Protein AF-A0A1C3N6S9-F1 (afdb_monomer)

Organism: NCBI:txid307121

Radius of gyration: 19.05 Å; Cα contacts (8 Å, |Δi|>4): 279; chains: 1; bounding box: 56×31×61 Å

Mean predicted aligned error: 8.61 Å

Sequence (207 aa):
MSGERHANPETYSVPLSPAERSIFEQAARLLDKRDGRRSRPAVHSALMRLLSTSREASPGDTGEIDVAWNLVDSLEGLGPDPRLIAMTETVLQQRRFGPVIVVTGSLRAEVEYVRDHLAAQGVRTEPLTLHEVPEARAATSGDSPSPVIVATRNGLETNESLLQDATLVYFTTPRSNTDDAWLLSALHTGAVRAAIIPIEKPSAEAQ

Solvent-accessible surface area (backbone atoms only — not comparable to full-atom values): 12085 Å² total; per-residue (Å²): 131,89,73,83,69,41,72,61,71,46,73,45,68,23,70,73,49,72,66,59,52,49,53,45,54,51,50,32,61,74,66,74,37,87,78,63,64,79,43,68,55,58,42,47,57,48,39,55,47,49,54,62,60,50,75,80,57,62,89,83,48,57,66,59,44,53,51,39,51,53,50,47,54,54,60,68,68,48,72,86,60,44,50,61,53,45,45,48,55,50,49,64,59,47,24,78,80,28,34,30,37,36,33,31,57,89,47,68,61,43,46,50,54,52,49,54,50,36,44,76,73,70,41,72,63,49,78,84,53,100,82,57,74,76,67,73,79,74,83,78,71,99,78,72,77,43,58,34,33,58,43,35,59,91,78,62,61,78,83,42,74,76,37,53,60,12,33,39,38,32,68,44,60,76,88,42,75,67,51,47,52,47,52,48,47,29,30,67,72,54,30,25,41,39,38,36,35,49,38,76,50,78,78,94,77,90,129

pLDDT: mean 81.37, std 17.47, range [32.88, 96.81]

Structure (mmCIF, N/CA/C/O backbone):
data_AF-A0A1C3N6S9-F1
#
_entry.id   AF-A0A1C3N6S9-F1
#
loop_
_atom_site.group_PDB
_atom_site.id
_atom_site.type_symbol
_atom_site.label_atom_id
_atom_site.label_alt_id
_atom_site.label_comp_id
_atom_site.label_asym_id
_atom_site.label_entity_id
_atom_site.label_seq_id
_atom_site.pdbx_PDB_ins_code
_atom_site.Cartn_x
_atom_site.Cartn_y
_atom_site.Cartn_z
_atom_site.occupancy
_atom_site.B_iso_or_equiv
_atom_site.auth_seq_id
_atom_site.auth_comp_id
_atom_site.auth_asym_id
_atom_site.auth_atom_id
_atom_site.pdbx_PDB_model_num
ATOM 1 N N . MET A 1 1 ? -13.423 2.783 29.691 1.00 36.44 1 MET A N 1
ATOM 2 C CA . MET A 1 1 ? -12.030 2.292 29.700 1.00 36.44 1 MET A CA 1
ATOM 3 C C . MET A 1 1 ? -11.239 3.219 28.797 1.00 36.44 1 MET A C 1
ATOM 5 O O . MET A 1 1 ? -11.559 3.284 27.619 1.00 36.44 1 MET A O 1
ATOM 9 N N . SER A 1 2 ? -10.324 4.018 29.346 1.00 41.09 2 SER A N 1
ATOM 10 C CA . SER A 1 2 ? -9.496 4.932 28.550 1.00 41.09 2 SER A CA 1
ATOM 11 C C . SER A 1 2 ? -8.426 4.114 27.836 1.00 41.09 2 SER A C 1
ATOM 13 O O . SER A 1 2 ? -7.463 3.697 28.468 1.00 41.09 2 SER A O 1
ATOM 15 N N . GLY A 1 3 ? -8.643 3.812 26.555 1.00 48.38 3 GLY A N 1
ATOM 16 C CA . GLY A 1 3 ? -7.615 3.201 25.717 1.00 48.38 3 GLY A CA 1
ATOM 17 C C . GLY A 1 3 ? -6.441 4.165 25.567 1.00 48.38 3 GLY A C 1
ATOM 18 O O . GLY A 1 3 ? -6.656 5.350 25.305 1.00 48.38 3 GLY A O 1
ATOM 19 N N . GLU A 1 4 ? -5.222 3.676 25.779 1.00 53.62 4 GLU A N 1
ATOM 20 C CA . GLU A 1 4 ? -3.993 4.441 25.567 1.00 53.62 4 GLU A CA 1
ATOM 21 C C . GLU A 1 4 ? -3.954 4.943 24.120 1.00 53.62 4 GLU A C 1
ATOM 23 O O . GLU A 1 4 ? -3.849 4.174 23.163 1.00 53.62 4 GLU A O 1
ATOM 28 N N . ARG A 1 5 ? -4.105 6.260 23.955 1.00 60.56 5 ARG A N 1
ATOM 29 C CA . ARG A 1 5 ? -3.946 6.920 22.661 1.00 60.56 5 ARG A CA 1
ATOM 30 C C . ARG A 1 5 ? -2.457 7.042 22.384 1.00 60.56 5 ARG A C 1
ATOM 32 O O . ARG A 1 5 ? -1.727 7.63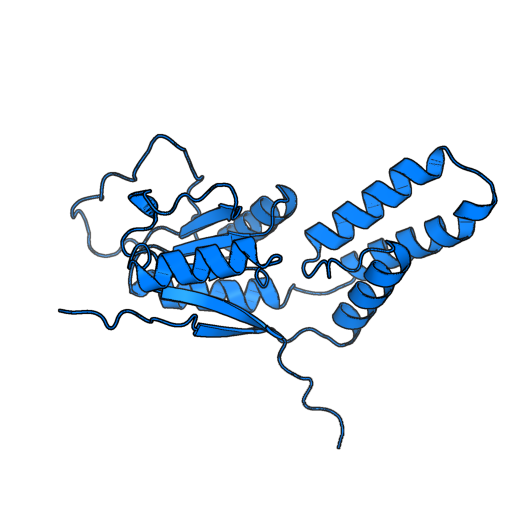4 23.179 1.00 60.56 5 ARG A O 1
ATOM 39 N N . HIS A 1 6 ? -2.017 6.480 21.266 1.00 66.31 6 HIS A N 1
ATOM 40 C CA . HIS A 1 6 ? -0.614 6.503 20.883 1.00 66.31 6 HIS A CA 1
ATOM 41 C C . HIS A 1 6 ? -0.309 7.831 20.186 1.00 66.31 6 HIS A C 1
ATOM 43 O O . HIS A 1 6 ? -0.875 8.137 19.141 1.00 66.31 6 HIS A O 1
ATOM 49 N N . ALA A 1 7 ? 0.584 8.632 20.770 1.00 75.44 7 ALA A N 1
ATOM 50 C CA . ALA A 1 7 ? 1.021 9.899 20.174 1.00 75.44 7 ALA A CA 1
ATOM 51 C C . ALA A 1 7 ? 1.988 9.700 18.989 1.00 75.44 7 ALA A C 1
ATOM 53 O O . ALA A 1 7 ? 2.199 10.618 18.203 1.00 75.44 7 ALA A O 1
ATOM 54 N N . ASN A 1 8 ? 2.558 8.500 18.853 1.00 88.06 8 ASN A N 1
ATOM 55 C CA . ASN A 1 8 ? 3.498 8.134 17.798 1.00 88.06 8 ASN A CA 1
ATOM 56 C C . ASN A 1 8 ? 2.984 6.915 17.024 1.00 88.06 8 ASN A C 1
ATOM 58 O O . ASN A 1 8 ? 2.340 6.054 17.630 1.00 88.06 8 ASN A O 1
ATOM 62 N N . PRO A 1 9 ? 3.284 6.811 15.718 1.00 91.56 9 PRO A N 1
ATOM 63 C CA . PRO A 1 9 ? 2.919 5.637 14.944 1.00 91.56 9 PRO A CA 1
ATOM 64 C C . PRO A 1 9 ? 3.702 4.406 15.416 1.00 91.56 9 PRO A C 1
ATOM 66 O O . PRO A 1 9 ? 4.912 4.460 15.646 1.00 91.56 9 PRO A O 1
ATOM 69 N N . GLU A 1 10 ? 3.005 3.282 15.5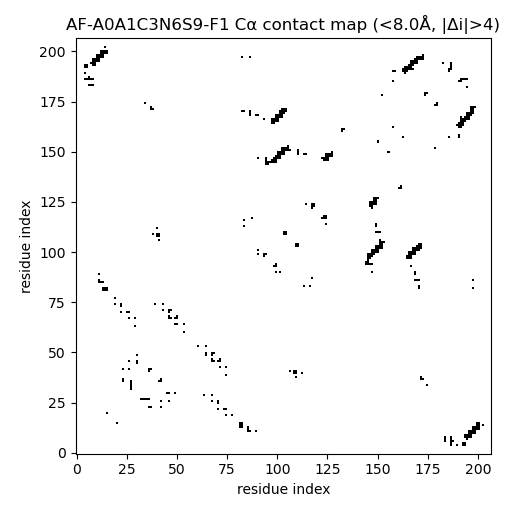25 1.00 94.50 10 GLU A N 1
ATOM 70 C CA . GLU A 1 10 ? 3.610 1.963 15.672 1.00 94.50 10 GLU A CA 1
ATOM 71 C C . GLU A 1 10 ? 4.181 1.488 14.331 1.00 94.50 10 GLU A C 1
ATOM 73 O O . GLU A 1 10 ? 3.914 2.063 13.273 1.00 94.50 10 GLU A O 1
ATOM 78 N N . THR A 1 11 ? 4.969 0.412 14.354 1.00 94.88 11 THR A N 1
ATOM 79 C CA . THR A 1 11 ? 5.588 -0.123 13.137 1.00 94.88 11 THR A CA 1
ATOM 80 C C . THR A 1 11 ? 5.382 -1.624 12.997 1.00 94.88 11 THR A C 1
ATOM 82 O O . THR A 1 11 ? 5.325 -2.342 13.994 1.00 94.88 11 THR A O 1
ATOM 85 N N . TYR A 1 12 ? 5.309 -2.107 11.756 1.00 94.12 12 TYR A N 1
ATOM 86 C CA . TYR A 1 12 ? 5.375 -3.536 11.441 1.00 94.12 12 TYR A CA 1
ATOM 87 C C . TYR A 1 12 ? 6.497 -3.810 10.440 1.00 94.12 12 TYR A C 1
ATOM 89 O O . TYR A 1 12 ? 6.811 -2.982 9.586 1.00 94.12 12 TYR A O 1
ATOM 97 N N . SER A 1 13 ? 7.140 -4.970 10.561 1.00 92.94 13 SER A N 1
ATOM 98 C CA . SER A 1 13 ? 8.309 -5.314 9.747 1.00 92.94 13 SER A CA 1
ATOM 99 C C . SER A 1 13 ? 7.914 -5.950 8.419 1.00 92.94 13 SER A C 1
ATOM 101 O O . SER A 1 13 ? 7.184 -6.936 8.393 1.00 92.94 13 SER A O 1
ATOM 103 N N . VAL A 1 14 ? 8.481 -5.443 7.327 1.00 91.69 14 VAL A N 1
ATOM 104 C CA . VAL A 1 14 ? 8.351 -6.014 5.984 1.00 91.69 14 VAL A CA 1
ATOM 105 C C . VAL A 1 14 ? 9.674 -6.678 5.586 1.00 91.69 14 VAL A C 1
ATOM 107 O O . VAL A 1 14 ? 10.681 -5.980 5.410 1.00 91.69 14 VAL A O 1
ATOM 110 N N . PRO A 1 15 ? 9.711 -8.012 5.421 1.00 89.69 15 PRO A N 1
ATOM 111 C CA . PRO A 1 15 ? 10.901 -8.723 4.969 1.00 89.69 15 PRO A CA 1
ATOM 112 C C . PRO A 1 15 ? 11.006 -8.688 3.436 1.00 89.69 15 PRO A C 1
ATOM 114 O O . PRO A 1 15 ? 10.674 -9.659 2.759 1.00 89.69 15 PRO A O 1
ATOM 117 N N . LEU A 1 16 ? 11.457 -7.565 2.868 1.00 86.38 16 LEU A N 1
ATOM 118 C CA . LEU A 1 16 ? 11.739 -7.496 1.429 1.00 86.38 16 LEU A CA 1
ATOM 119 C C . LEU A 1 16 ? 12.919 -8.403 1.063 1.00 86.38 16 LEU A C 1
ATOM 121 O O . LEU A 1 16 ? 13.971 -8.366 1.708 1.00 86.38 16 LEU A O 1
ATOM 125 N N . SER A 1 17 ? 12.755 -9.187 -0.002 1.00 88.75 17 SER A N 1
ATOM 126 C CA . SER A 1 17 ? 13.838 -10.014 -0.536 1.00 88.75 17 SER A CA 1
ATOM 127 C C . SER A 1 17 ? 14.926 -9.149 -1.194 1.00 88.75 17 SER A C 1
ATOM 129 O O . SER A 1 17 ? 14.623 -8.064 -1.703 1.00 88.75 17 SER A O 1
ATOM 131 N N . PRO A 1 18 ? 16.188 -9.618 -1.259 1.00 89.44 18 PRO A N 1
ATOM 132 C CA . PRO A 1 18 ? 17.242 -8.921 -1.999 1.00 89.44 18 PRO A CA 1
ATOM 133 C C . PRO A 1 18 ? 16.882 -8.678 -3.473 1.00 89.44 18 PRO A C 1
ATOM 135 O O . PRO A 1 18 ? 17.183 -7.613 -4.008 1.00 89.44 18 PRO A O 1
ATOM 138 N N . ALA A 1 19 ? 16.189 -9.632 -4.106 1.00 91.12 19 ALA A N 1
ATOM 139 C CA . ALA A 1 19 ? 15.720 -9.510 -5.485 1.00 91.12 19 ALA A CA 1
ATOM 140 C C . ALA A 1 19 ? 14.716 -8.358 -5.643 1.00 91.12 19 ALA A C 1
ATOM 142 O O . ALA A 1 19 ? 14.875 -7.514 -6.520 1.00 91.12 19 ALA A O 1
ATOM 143 N N . GLU A 1 20 ? 13.724 -8.273 -4.753 1.00 90.50 20 GLU A N 1
ATOM 144 C CA . GLU A 1 20 ? 12.721 -7.206 -4.787 1.00 90.50 20 GLU A CA 1
ATOM 145 C C . GLU A 1 20 ? 13.342 -5.823 -4.548 1.00 90.50 20 GLU A C 1
ATOM 147 O O . GLU A 1 20 ? 13.026 -4.877 -5.271 1.00 90.50 20 GLU A O 1
ATOM 152 N N . ARG A 1 21 ? 14.289 -5.712 -3.604 1.00 89.69 21 ARG A N 1
ATOM 153 C CA . ARG A 1 21 ? 15.042 -4.463 -3.398 1.00 89.69 21 ARG A CA 1
ATOM 154 C C . ARG A 1 21 ? 15.826 -4.069 -4.647 1.00 89.69 21 ARG A C 1
ATOM 156 O O . ARG A 1 21 ? 15.737 -2.925 -5.082 1.00 89.69 21 ARG A O 1
ATOM 163 N N . SER A 1 22 ? 16.534 -5.019 -5.260 1.00 91.62 22 SER A N 1
ATOM 164 C CA . SER A 1 22 ? 17.308 -4.769 -6.479 1.00 91.62 22 SER A CA 1
ATOM 165 C C . SER A 1 22 ? 16.428 -4.280 -7.632 1.00 91.62 22 SER A C 1
ATOM 167 O O . SER A 1 22 ? 16.775 -3.298 -8.286 1.00 91.62 22 SER A O 1
ATOM 169 N N . ILE A 1 23 ? 15.263 -4.901 -7.850 1.00 92.31 23 ILE A N 1
ATOM 170 C CA . ILE A 1 23 ? 14.311 -4.482 -8.892 1.00 92.31 23 ILE A CA 1
ATOM 171 C C . ILE A 1 23 ? 13.839 -3.047 -8.642 1.00 92.31 23 ILE A C 1
ATOM 173 O O . ILE A 1 23 ? 13.822 -2.235 -9.566 1.00 92.31 23 ILE A O 1
ATOM 177 N N . PHE A 1 24 ? 13.491 -2.698 -7.401 1.00 90.19 24 PHE A N 1
ATOM 178 C CA . PHE A 1 24 ? 13.045 -1.340 -7.081 1.00 90.19 24 PHE A CA 1
ATOM 179 C C . PHE A 1 24 ? 14.145 -0.303 -7.241 1.00 90.19 24 PHE A C 1
ATOM 181 O O . PHE A 1 24 ? 13.880 0.784 -7.750 1.00 90.19 24 PHE A O 1
ATOM 188 N N . GLU A 1 25 ? 15.374 -0.624 -6.847 1.00 90.06 25 GLU A N 1
ATOM 189 C CA . GLU A 1 25 ? 16.516 0.263 -7.050 1.00 90.06 25 GLU A CA 1
ATOM 190 C C . GLU A 1 25 ? 16.814 0.485 -8.534 1.00 90.06 25 GLU A C 1
ATOM 192 O O . GLU A 1 25 ? 17.094 1.611 -8.943 1.00 90.06 25 GLU A O 1
ATOM 197 N N . GLN A 1 26 ? 16.758 -0.570 -9.349 1.00 91.44 26 GLN A N 1
ATOM 198 C CA . GLN A 1 26 ? 16.958 -0.470 -10.795 1.00 91.44 26 GLN A CA 1
ATOM 199 C C . GLN A 1 26 ? 15.836 0.336 -11.455 1.00 91.44 26 GLN A C 1
ATOM 201 O O . GLN A 1 26 ? 16.114 1.255 -12.224 1.00 91.44 26 GLN A O 1
ATOM 206 N N . ALA A 1 27 ? 14.580 0.075 -11.088 1.00 90.81 27 ALA A N 1
ATOM 207 C CA . ALA A 1 27 ? 13.442 0.847 -11.571 1.00 90.81 27 ALA A CA 1
ATOM 208 C C . ALA A 1 27 ? 13.532 2.323 -11.155 1.00 90.81 27 ALA A C 1
ATOM 210 O O . ALA A 1 27 ? 13.254 3.204 -11.963 1.00 90.81 27 ALA A O 1
ATOM 211 N N . ALA A 1 28 ? 13.949 2.621 -9.921 1.00 88.75 28 ALA A N 1
ATOM 212 C CA . ALA A 1 28 ? 14.114 3.996 -9.452 1.00 88.75 28 ALA A CA 1
ATOM 213 C C . ALA A 1 28 ? 15.167 4.763 -10.266 1.00 88.75 28 ALA A C 1
ATOM 215 O O . ALA A 1 28 ? 14.930 5.920 -10.617 1.00 88.75 28 ALA A O 1
ATOM 216 N N . ARG A 1 29 ? 16.290 4.107 -10.602 1.00 89.19 29 ARG A N 1
ATOM 217 C CA . ARG A 1 29 ? 17.335 4.670 -11.473 1.00 89.19 29 ARG A CA 1
ATOM 218 C C . ARG A 1 29 ? 16.815 4.924 -12.885 1.00 89.19 29 ARG A C 1
ATOM 220 O O . ARG A 1 29 ? 17.000 6.024 -13.389 1.00 89.19 29 ARG A O 1
ATOM 227 N N . LEU A 1 30 ? 16.145 3.941 -13.490 1.00 88.56 30 LEU A N 1
ATOM 228 C CA . LEU A 1 30 ? 15.614 4.054 -14.853 1.00 88.56 30 LEU A CA 1
ATOM 229 C C . LEU A 1 30 ? 14.571 5.169 -14.978 1.00 88.56 30 LEU A C 1
ATOM 231 O O . LEU A 1 30 ? 14.529 5.894 -15.959 1.00 88.56 30 LEU A O 1
ATOM 235 N N . LEU A 1 31 ? 13.709 5.312 -13.975 1.00 85.69 31 LEU A N 1
ATOM 236 C CA . LEU A 1 31 ? 12.594 6.250 -14.030 1.00 85.69 31 LEU A CA 1
ATOM 237 C C . LEU A 1 31 ? 12.982 7.696 -13.668 1.00 85.69 31 LEU A C 1
ATOM 239 O O . LEU A 1 31 ? 12.073 8.522 -13.564 1.00 85.69 31 LEU A O 1
ATOM 243 N N . ASP A 1 32 ? 14.265 7.967 -13.383 1.00 75.94 32 ASP A N 1
ATOM 244 C CA . ASP A 1 32 ? 14.793 9.208 -12.776 1.00 75.94 32 ASP A CA 1
ATOM 245 C C . ASP A 1 32 ? 13.920 9.725 -11.614 1.00 75.94 32 ASP A C 1
ATOM 247 O O . ASP A 1 32 ? 13.714 10.917 -11.378 1.00 75.94 32 ASP A O 1
ATOM 251 N N . LYS A 1 33 ? 13.314 8.787 -10.880 1.00 65.88 33 LYS A N 1
ATOM 252 C CA . LYS A 1 33 ? 12.337 9.084 -9.837 1.00 65.88 33 LYS A CA 1
ATOM 253 C C . LYS A 1 33 ? 12.955 8.791 -8.493 1.00 65.88 33 LYS A C 1
ATOM 255 O O . LYS A 1 33 ? 12.893 7.672 -7.986 1.00 65.88 33 LYS A O 1
ATOM 260 N N . ARG A 1 34 ? 13.457 9.863 -7.880 1.00 52.53 34 ARG A N 1
ATOM 261 C CA . ARG A 1 34 ? 13.866 9.903 -6.468 1.00 52.53 34 ARG A CA 1
ATOM 262 C C . ARG A 1 34 ? 12.718 9.601 -5.498 1.00 52.53 34 ARG A C 1
ATOM 264 O O . ARG A 1 34 ? 12.984 9.303 -4.341 1.00 52.53 34 ARG A O 1
ATOM 271 N N . ASP A 1 35 ? 11.469 9.598 -5.972 1.00 52.78 35 ASP A N 1
ATOM 272 C CA . ASP A 1 35 ? 10.253 9.389 -5.170 1.00 52.78 35 ASP A CA 1
ATOM 273 C C . ASP A 1 35 ? 10.066 7.961 -4.628 1.00 52.78 35 ASP A C 1
ATOM 275 O O . ASP A 1 35 ? 8.979 7.636 -4.154 1.00 52.78 35 ASP A O 1
ATOM 279 N N . GLY A 1 36 ? 11.087 7.096 -4.708 1.00 57.00 36 GLY A N 1
ATOM 280 C CA . GLY A 1 36 ? 11.137 5.828 -3.979 1.00 57.00 36 GLY A CA 1
ATOM 281 C C . GLY A 1 36 ? 9.831 5.047 -4.067 1.00 57.00 36 GLY A C 1
ATOM 282 O O . GLY A 1 36 ? 9.179 4.834 -3.052 1.00 57.00 36 GLY A O 1
ATOM 283 N N . ARG A 1 37 ? 9.392 4.672 -5.274 1.00 65.06 37 ARG A N 1
ATOM 284 C CA . ARG A 1 37 ? 8.168 3.874 -5.447 1.00 65.06 37 ARG A CA 1
ATOM 285 C C . ARG A 1 37 ? 8.345 2.540 -4.710 1.00 65.06 37 ARG A C 1
ATOM 287 O O . ARG A 1 37 ? 9.099 1.691 -5.166 1.00 65.06 37 ARG A O 1
ATOM 294 N N . ARG A 1 38 ? 7.660 2.367 -3.572 1.00 75.75 38 ARG A N 1
ATOM 295 C CA . ARG A 1 38 ? 7.840 1.216 -2.658 1.00 75.75 38 ARG A CA 1
ATOM 296 C C . ARG A 1 38 ? 6.752 0.150 -2.762 1.00 75.75 38 ARG A C 1
ATOM 298 O O . ARG A 1 38 ? 6.541 -0.575 -1.795 1.00 75.75 38 ARG A O 1
ATOM 305 N N . SER A 1 39 ? 6.030 0.060 -3.878 1.00 89.69 39 SER A N 1
ATOM 306 C CA . SER A 1 39 ? 5.039 -1.001 -4.108 1.00 89.69 39 SER A CA 1
ATOM 307 C C . SER A 1 39 ? 5.110 -1.527 -5.536 1.00 89.69 39 SER A C 1
ATOM 309 O O . SER A 1 39 ? 5.380 -0.765 -6.471 1.00 89.69 39 SER A O 1
ATOM 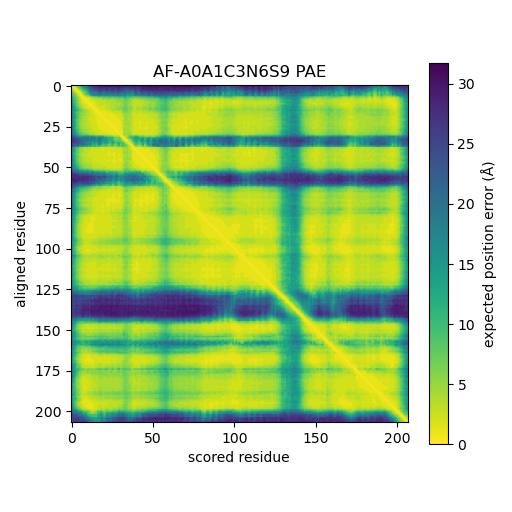311 N N . ARG A 1 40 ? 4.841 -2.829 -5.719 1.00 93.38 40 ARG A N 1
ATOM 312 C CA . ARG A 1 40 ? 4.848 -3.447 -7.055 1.00 93.38 40 ARG A CA 1
ATOM 313 C C . ARG A 1 40 ? 3.874 -2.765 -8.018 1.00 93.38 40 ARG A C 1
ATOM 315 O O . ARG A 1 40 ? 4.327 -2.396 -9.097 1.00 93.38 40 ARG A O 1
ATOM 322 N N . PRO A 1 41 ? 2.606 -2.473 -7.654 1.00 92.81 41 PRO A N 1
ATOM 323 C CA . PRO A 1 41 ? 1.688 -1.806 -8.579 1.00 92.81 41 PRO A CA 1
ATOM 324 C C . PRO A 1 41 ? 2.179 -0.418 -9.003 1.00 92.81 41 PRO A C 1
ATOM 326 O O . PRO A 1 41 ? 1.995 -0.021 -10.156 1.00 92.81 41 PRO A O 1
ATOM 329 N N . ALA A 1 42 ? 2.844 0.320 -8.105 1.00 91.25 42 ALA A N 1
ATOM 330 C CA . ALA A 1 42 ? 3.386 1.636 -8.424 1.00 91.25 42 ALA A CA 1
ATOM 331 C C . ALA A 1 42 ? 4.599 1.571 -9.356 1.00 91.25 42 ALA A C 1
ATOM 333 O O . ALA A 1 42 ? 4.720 2.432 -10.234 1.00 91.25 42 ALA A O 1
ATOM 334 N N . VAL A 1 43 ? 5.483 0.586 -9.169 1.00 92.31 43 VAL A N 1
ATOM 335 C CA . VAL A 1 43 ? 6.628 0.330 -10.057 1.00 92.31 43 VAL A CA 1
ATOM 336 C C . VAL A 1 43 ? 6.136 -0.151 -11.419 1.00 92.31 43 VAL A C 1
ATOM 338 O O . VAL A 1 43 ? 6.465 0.470 -12.424 1.00 92.31 43 VAL A O 1
ATOM 341 N N . HIS A 1 44 ? 5.255 -1.150 -11.451 1.00 93.88 44 HIS A N 1
ATOM 342 C CA . HIS A 1 44 ? 4.659 -1.673 -12.678 1.00 93.88 44 HIS A CA 1
ATOM 343 C C . HIS A 1 44 ? 3.983 -0.568 -13.503 1.00 93.88 44 HIS A C 1
ATOM 345 O O . HIS A 1 44 ? 4.324 -0.338 -14.660 1.00 93.88 44 HIS A O 1
ATOM 351 N N . SER A 1 45 ? 3.094 0.216 -12.879 1.00 91.81 45 SER A N 1
ATOM 352 C CA . SER A 1 45 ? 2.417 1.340 -13.547 1.00 91.81 45 SER A CA 1
ATOM 353 C C . SER A 1 45 ? 3.400 2.403 -14.058 1.00 91.81 45 SER A C 1
ATOM 355 O O . SER A 1 45 ? 3.111 3.113 -15.018 1.00 91.81 45 SER A O 1
ATOM 357 N N . ALA A 1 46 ? 4.563 2.552 -13.413 1.00 90.50 46 ALA A N 1
ATOM 358 C CA . ALA A 1 46 ? 5.624 3.440 -13.879 1.00 90.50 46 ALA A CA 1
ATOM 359 C C . ALA A 1 46 ? 6.243 2.960 -15.184 1.00 90.50 46 ALA A C 1
ATOM 361 O O . ALA A 1 46 ? 6.374 3.752 -16.115 1.00 90.50 46 ALA A O 1
ATOM 362 N N . LEU A 1 47 ? 6.642 1.688 -15.192 1.00 91.50 47 LEU A N 1
ATOM 363 C CA . LEU A 1 47 ? 7.364 1.054 -16.282 1.00 91.50 47 LEU A CA 1
ATOM 364 C C . LEU A 1 47 ? 6.459 0.965 -17.505 1.00 91.50 47 LEU A C 1
ATOM 366 O O . LEU A 1 47 ? 6.845 1.416 -18.575 1.00 91.50 47 LEU A O 1
ATOM 370 N N . MET A 1 48 ? 5.203 0.549 -17.326 1.00 91.94 48 MET A N 1
ATOM 371 C CA . MET A 1 48 ? 4.218 0.533 -18.412 1.00 91.94 48 MET A CA 1
ATOM 372 C C . MET A 1 48 ? 3.982 1.919 -19.012 1.00 91.94 48 MET A C 1
ATOM 374 O O . MET A 1 48 ? 3.825 2.057 -20.225 1.00 91.94 48 MET A O 1
ATOM 378 N N . ARG A 1 49 ? 3.990 2.970 -18.183 1.00 89.88 49 ARG A N 1
ATOM 379 C CA . ARG A 1 49 ? 3.871 4.342 -18.678 1.00 89.88 49 ARG A CA 1
ATOM 380 C C . ARG A 1 49 ? 5.104 4.764 -19.474 1.00 89.88 49 ARG A C 1
ATOM 382 O O . ARG A 1 49 ? 4.921 5.342 -20.535 1.00 89.88 49 ARG A O 1
ATOM 389 N N . LEU A 1 50 ? 6.311 4.459 -18.987 1.00 88.44 50 LEU A N 1
ATOM 390 C CA . LEU A 1 50 ? 7.565 4.714 -19.707 1.00 88.44 50 LEU A CA 1
ATOM 391 C C . LEU A 1 50 ? 7.547 4.024 -21.080 1.00 88.44 50 LEU A C 1
ATOM 393 O O . LEU A 1 50 ? 7.694 4.686 -22.101 1.00 88.44 50 LEU A O 1
ATOM 397 N N . LEU A 1 51 ? 7.236 2.726 -21.106 1.00 89.44 51 LEU A N 1
ATOM 398 C CA . LEU A 1 51 ? 7.119 1.917 -22.323 1.00 89.44 51 LEU A CA 1
ATOM 399 C C . LEU A 1 51 ? 6.091 2.474 -23.317 1.00 89.44 51 LEU A C 1
ATOM 401 O O . LEU A 1 51 ? 6.298 2.425 -24.528 1.00 89.44 51 LEU A O 1
ATOM 405 N N . SER A 1 52 ? 4.986 3.024 -22.809 1.00 86.31 52 SER A N 1
ATOM 406 C CA . SER A 1 52 ? 3.946 3.627 -23.647 1.00 86.31 52 SER A CA 1
ATOM 407 C C . SER A 1 52 ? 4.391 4.960 -24.251 1.00 86.31 52 SER A C 1
ATOM 409 O O . SER A 1 52 ? 4.057 5.237 -25.397 1.00 86.31 52 SER A O 1
ATOM 411 N N . THR A 1 53 ? 5.150 5.776 -23.510 1.00 81.88 53 THR A N 1
ATOM 412 C CA . THR A 1 53 ? 5.616 7.095 -23.971 1.00 81.88 53 THR A CA 1
ATOM 413 C C . THR A 1 53 ? 6.845 7.023 -24.877 1.00 81.88 53 THR A C 1
ATOM 415 O O . THR A 1 53 ? 6.973 7.835 -25.786 1.00 81.88 53 THR A O 1
ATOM 418 N N . SER A 1 54 ? 7.733 6.046 -24.679 1.00 71.31 54 SER A N 1
ATOM 419 C CA . SER A 1 54 ? 8.968 5.911 -25.470 1.00 71.31 54 SER A CA 1
ATOM 420 C C . SER A 1 54 ? 8.735 5.320 -26.864 1.00 71.31 54 SER A C 1
ATOM 422 O O . SER A 1 54 ? 9.590 5.427 -27.735 1.00 71.31 54 SER A O 1
ATOM 424 N N . ARG A 1 55 ? 7.553 4.744 -27.127 1.00 61.91 55 ARG A N 1
ATOM 425 C CA . ARG A 1 55 ? 7.176 4.222 -28.453 1.00 61.91 55 ARG A CA 1
ATOM 426 C C . ARG A 1 55 ? 7.033 5.319 -29.523 1.00 61.91 55 ARG A C 1
ATOM 428 O O . ARG A 1 55 ? 6.946 5.000 -30.705 1.00 61.91 55 ARG A O 1
ATOM 435 N N . GLU A 1 56 ? 7.014 6.586 -29.109 1.00 59.81 56 GLU A N 1
ATOM 436 C CA . GLU A 1 56 ? 6.902 7.772 -29.968 1.00 59.81 56 GLU A CA 1
ATOM 437 C C . GLU A 1 56 ? 8.239 8.529 -30.144 1.00 59.81 56 GLU A C 1
ATOM 439 O O . GLU A 1 56 ? 8.278 9.533 -30.856 1.00 59.81 56 GLU A O 1
ATOM 444 N N . ALA A 1 57 ? 9.335 8.067 -29.526 1.00 54.47 57 ALA A N 1
ATOM 445 C CA . ALA A 1 57 ? 10.601 8.798 -29.433 1.00 54.47 57 ALA A CA 1
ATOM 446 C C . ALA A 1 57 ? 11.820 8.034 -30.016 1.00 54.47 57 ALA A C 1
ATOM 448 O O . ALA A 1 57 ? 11.719 6.906 -30.492 1.00 54.47 57 ALA A O 1
ATOM 449 N N . SER A 1 58 ? 12.942 8.752 -30.123 1.00 56.09 58 SER A N 1
ATOM 450 C CA . SER A 1 58 ? 14.099 8.529 -31.012 1.00 56.09 58 SER A CA 1
ATOM 451 C C . SER A 1 58 ? 14.885 7.211 -30.799 1.00 56.09 58 SER A C 1
ATOM 453 O O . SER A 1 58 ? 14.768 6.572 -29.760 1.00 56.09 58 SER A O 1
ATOM 455 N N . PRO A 1 59 ? 15.808 6.838 -31.719 1.00 56.06 59 PRO A N 1
ATOM 456 C CA . PRO A 1 59 ? 16.599 5.593 -31.661 1.00 56.06 59 PRO A CA 1
ATOM 457 C C . PRO A 1 59 ? 17.428 5.363 -30.379 1.00 56.06 59 PRO A C 1
ATOM 459 O O . PRO A 1 59 ? 17.840 4.233 -30.116 1.00 56.06 59 PRO A O 1
ATOM 462 N N . GLY A 1 60 ? 17.682 6.415 -29.590 1.00 58.28 60 GLY A N 1
ATOM 463 C CA . GLY A 1 60 ? 18.389 6.346 -28.305 1.00 58.28 60 GLY A CA 1
ATOM 464 C C . GLY A 1 60 ? 17.597 5.677 -27.174 1.00 58.28 60 GLY A C 1
ATOM 465 O O . GLY A 1 60 ? 18.211 5.207 -26.222 1.00 58.2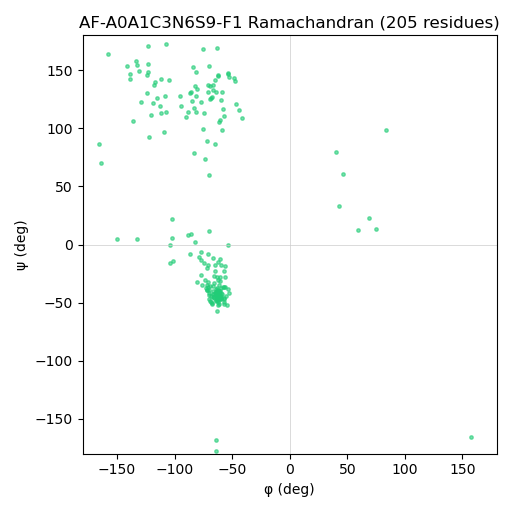8 60 GLY A O 1
ATOM 466 N N . ASP A 1 61 ? 16.274 5.550 -27.313 1.00 65.62 61 ASP A N 1
ATOM 467 C CA . ASP A 1 61 ? 15.382 5.050 -26.254 1.00 65.62 61 ASP A CA 1
ATOM 468 C C . ASP A 1 61 ? 15.259 3.517 -26.237 1.00 65.62 61 ASP A C 1
ATOM 470 O O . ASP A 1 61 ? 14.703 2.935 -25.306 1.00 65.62 61 ASP A O 1
ATOM 474 N N . THR A 1 62 ? 15.808 2.834 -27.246 1.00 70.31 62 THR A N 1
ATOM 475 C CA . THR A 1 62 ? 15.677 1.375 -27.405 1.00 70.31 62 THR A CA 1
ATOM 476 C C . THR A 1 62 ? 16.267 0.609 -26.213 1.00 70.31 62 THR A C 1
ATOM 478 O O . THR A 1 62 ? 15.656 -0.335 -25.722 1.00 70.31 62 THR A O 1
ATOM 481 N N . GLY A 1 63 ? 17.414 1.057 -25.687 1.00 81.50 63 GLY A N 1
ATOM 482 C CA . GLY A 1 63 ? 18.056 0.415 -24.534 1.00 81.50 63 GLY A CA 1
ATOM 483 C C . GLY A 1 63 ? 17.283 0.598 -23.224 1.00 81.50 63 GLY A C 1
ATOM 484 O O . GLY A 1 63 ? 17.227 -0.319 -22.410 1.00 81.50 63 GLY A O 1
ATOM 485 N N . GLU A 1 64 ? 16.645 1.751 -23.020 1.00 84.50 64 GLU A N 1
ATOM 486 C CA . GLU A 1 64 ? 15.812 1.998 -21.835 1.00 84.50 64 GLU A CA 1
ATOM 487 C C . GLU A 1 64 ? 14.510 1.192 -21.879 1.00 84.50 64 GLU A C 1
ATOM 489 O O . GLU A 1 64 ? 14.067 0.676 -20.851 1.00 84.50 64 GLU A O 1
ATOM 494 N N . ILE A 1 65 ? 13.929 1.033 -23.073 1.00 88.12 65 ILE A N 1
ATOM 495 C CA . ILE A 1 65 ? 12.749 0.194 -23.312 1.00 88.12 65 ILE A CA 1
ATOM 496 C C . ILE A 1 65 ? 13.050 -1.272 -22.978 1.00 88.12 65 ILE A C 1
ATOM 498 O O . ILE A 1 65 ? 12.263 -1.906 -22.274 1.00 88.12 65 ILE A O 1
ATOM 502 N N . ASP A 1 66 ? 14.192 -1.801 -23.423 1.00 90.25 66 ASP A N 1
ATOM 503 C CA . ASP A 1 66 ? 14.592 -3.181 -23.126 1.00 90.25 66 ASP A CA 1
ATOM 504 C C . ASP A 1 66 ? 14.780 -3.398 -21.617 1.00 90.25 66 ASP A C 1
ATOM 506 O O . ASP A 1 66 ? 14.323 -4.398 -21.057 1.00 90.25 66 ASP A O 1
ATOM 510 N N . VAL A 1 67 ? 15.407 -2.445 -20.918 1.00 91.94 67 VAL A N 1
ATOM 511 C CA . VAL A 1 67 ? 15.541 -2.505 -19.453 1.00 91.94 67 VAL A CA 1
ATOM 512 C C . VAL A 1 67 ? 14.169 -2.434 -18.777 1.00 91.94 67 VAL A C 1
ATOM 514 O O . VAL A 1 67 ? 13.917 -3.186 -17.836 1.00 91.94 67 VAL A O 1
ATOM 517 N N . ALA A 1 68 ? 13.262 -1.578 -19.254 1.00 92.50 68 ALA A N 1
ATOM 518 C CA . ALA A 1 68 ? 11.918 -1.460 -18.698 1.00 92.50 68 ALA A CA 1
ATOM 519 C C . ALA A 1 68 ? 11.116 -2.765 -18.826 1.00 92.50 68 ALA A C 1
ATOM 521 O O . ALA A 1 68 ? 10.502 -3.175 -17.842 1.00 92.50 68 ALA A O 1
ATOM 522 N N . TRP A 1 69 ? 11.158 -3.439 -19.983 1.00 94.69 69 TRP A N 1
ATOM 523 C CA . TRP A 1 69 ? 10.520 -4.750 -20.166 1.00 94.69 69 TRP A CA 1
ATOM 524 C C . TRP A 1 69 ? 11.111 -5.812 -19.242 1.00 94.69 69 TRP A C 1
ATOM 526 O O . TRP A 1 69 ? 10.368 -6.461 -18.511 1.00 94.69 69 TRP A O 1
ATOM 536 N N . ASN A 1 70 ? 12.442 -5.911 -19.176 1.00 95.56 70 ASN A N 1
ATOM 537 C CA . ASN A 1 70 ? 13.109 -6.855 -18.276 1.00 95.56 70 ASN A CA 1
ATOM 538 C C . ASN A 1 70 ? 12.726 -6.629 -16.802 1.00 95.56 70 ASN A C 1
ATOM 540 O O . ASN A 1 70 ? 12.596 -7.585 -16.035 1.00 95.56 70 ASN A O 1
ATOM 544 N N . LEU A 1 71 ? 12.540 -5.372 -16.383 1.00 95.12 71 LEU A N 1
ATOM 545 C CA . LEU A 1 71 ? 12.098 -5.041 -15.026 1.00 95.12 71 LEU A CA 1
ATOM 546 C C . LEU A 1 71 ? 10.629 -5.395 -14.776 1.00 95.12 71 LEU A C 1
ATOM 548 O O . LEU A 1 71 ? 10.308 -5.794 -13.657 1.00 95.12 71 LEU A O 1
ATOM 552 N N . VAL A 1 72 ? 9.752 -5.264 -15.776 1.00 94.94 72 VAL A N 1
ATOM 553 C CA . VAL A 1 72 ? 8.359 -5.736 -15.687 1.00 94.94 72 VAL A CA 1
ATOM 554 C C . VAL A 1 72 ? 8.343 -7.251 -15.497 1.00 94.94 72 VAL A C 1
ATOM 556 O O . VAL A 1 72 ? 7.802 -7.715 -14.495 1.00 94.94 72 VAL A O 1
ATOM 559 N N . ASP A 1 73 ? 9.038 -7.996 -16.357 1.00 96.12 73 ASP A N 1
ATOM 560 C CA . ASP A 1 73 ? 9.124 -9.459 -16.268 1.00 96.12 73 ASP A CA 1
ATOM 561 C C . ASP A 1 73 ? 9.711 -9.907 -14.922 1.00 96.12 73 ASP A C 1
ATOM 563 O O . ASP A 1 73 ? 9.205 -10.820 -14.267 1.00 96.12 73 ASP A O 1
ATOM 567 N N . SER A 1 74 ? 10.758 -9.220 -14.455 1.00 96.06 74 SER A N 1
ATOM 568 C CA . SER A 1 74 ? 11.375 -9.502 -13.155 1.00 96.06 74 SER A CA 1
ATOM 569 C C . SER A 1 74 ? 10.412 -9.253 -11.994 1.00 96.06 74 SER A C 1
ATOM 571 O O . SER A 1 74 ? 10.430 -9.999 -11.016 1.00 96.06 74 SER A O 1
ATOM 573 N N . LEU A 1 75 ? 9.577 -8.212 -12.080 1.00 94.19 75 LEU A N 1
ATOM 574 C CA . LEU A 1 75 ? 8.586 -7.874 -11.060 1.00 94.19 75 LEU A CA 1
ATOM 575 C C . LEU A 1 75 ? 7.443 -8.897 -11.016 1.00 94.19 75 LEU A C 1
ATOM 577 O O . LEU A 1 75 ? 6.985 -9.239 -9.925 1.00 94.19 75 LEU A O 1
ATOM 581 N N . GLU A 1 76 ? 7.003 -9.387 -12.175 1.00 92.56 76 GLU A N 1
ATOM 582 C CA . GLU A 1 76 ? 5.989 -10.441 -12.303 1.00 92.56 76 GLU A CA 1
ATOM 583 C C . GLU A 1 76 ? 6.517 -11.813 -11.868 1.00 92.56 76 GLU A C 1
ATOM 585 O O . GLU A 1 76 ? 5.780 -12.608 -11.286 1.00 92.56 76 GLU A O 1
ATOM 590 N N . GLY A 1 77 ? 7.810 -12.068 -12.079 1.00 93.69 77 GLY A N 1
ATOM 591 C CA . GLY A 1 77 ? 8.499 -13.270 -11.611 1.00 93.69 77 GLY A CA 1
ATOM 592 C C . GLY A 1 77 ? 8.721 -13.321 -10.096 1.00 93.69 77 GLY A C 1
ATOM 593 O O . GLY A 1 77 ? 9.148 -14.355 -9.572 1.00 93.69 77 GLY A O 1
ATOM 594 N N . LEU A 1 78 ? 8.442 -12.237 -9.363 1.00 92.81 78 LEU A N 1
ATOM 595 C CA . LEU A 1 78 ? 8.502 -12.256 -7.906 1.00 92.81 78 LEU A CA 1
ATOM 596 C C . LEU A 1 78 ? 7.365 -13.108 -7.327 1.00 92.81 78 LEU A C 1
ATOM 598 O O . LEU A 1 78 ? 6.199 -12.958 -7.684 1.00 92.81 78 LEU A O 1
ATOM 602 N N . GLY A 1 79 ? 7.695 -13.933 -6.329 1.00 91.38 79 GLY A N 1
ATOM 603 C CA . GLY A 1 79 ? 6.709 -14.651 -5.514 1.00 91.38 79 GLY A CA 1
ATOM 604 C C . GLY A 1 79 ? 5.805 -13.716 -4.687 1.00 91.38 79 GLY A C 1
ATOM 605 O O . GLY A 1 79 ? 5.823 -12.502 -4.890 1.00 91.38 79 GLY A O 1
ATOM 606 N N . PRO A 1 80 ? 5.028 -14.236 -3.718 1.00 91.38 80 PRO A N 1
ATOM 607 C CA . PRO A 1 80 ? 4.080 -13.445 -2.926 1.00 91.38 80 PRO A CA 1
ATOM 608 C C . PRO A 1 80 ? 4.670 -12.142 -2.367 1.00 91.38 80 PRO A C 1
ATOM 610 O O . PRO A 1 80 ? 5.825 -12.108 -1.944 1.00 91.38 80 PRO A O 1
ATOM 613 N N . ASP A 1 81 ? 3.885 -11.062 -2.366 1.00 94.31 81 ASP A N 1
ATOM 614 C CA . ASP A 1 81 ? 4.338 -9.763 -1.861 1.00 94.31 81 ASP A CA 1
ATOM 615 C C . ASP A 1 81 ? 4.385 -9.764 -0.322 1.00 94.31 81 ASP A C 1
ATOM 617 O O . ASP A 1 81 ? 3.331 -9.824 0.323 1.00 94.31 81 ASP A O 1
ATOM 621 N N . PRO A 1 82 ? 5.577 -9.669 0.294 1.00 93.00 82 PRO A N 1
ATOM 622 C CA . PRO A 1 82 ? 5.716 -9.732 1.746 1.00 93.00 82 PRO A CA 1
ATOM 623 C C . PRO A 1 82 ? 5.037 -8.557 2.463 1.00 93.00 82 PRO A C 1
ATOM 625 O O . PRO A 1 82 ? 4.664 -8.701 3.627 1.00 93.00 82 PRO A O 1
ATOM 628 N N . ARG A 1 83 ? 4.821 -7.411 1.793 1.00 94.62 83 ARG A N 1
ATOM 629 C CA . ARG A 1 83 ? 4.051 -6.300 2.380 1.00 94.62 83 ARG A CA 1
ATOM 630 C C . ARG A 1 83 ? 2.597 -6.679 2.565 1.00 94.62 83 ARG A C 1
ATOM 632 O O . ARG A 1 83 ? 2.034 -6.362 3.602 1.00 94.62 83 ARG A O 1
ATOM 639 N N . LEU A 1 84 ? 1.997 -7.348 1.579 1.00 95.62 84 LEU A N 1
ATOM 640 C CA . LEU A 1 84 ? 0.596 -7.759 1.653 1.00 95.62 84 LEU A CA 1
ATOM 641 C C . LEU A 1 84 ? 0.376 -8.753 2.795 1.00 95.62 84 LEU A C 1
ATOM 643 O O . LEU A 1 84 ? -0.595 -8.618 3.536 1.00 95.62 84 LEU A O 1
ATOM 647 N N . ILE A 1 85 ? 1.313 -9.684 2.988 1.00 94.75 85 ILE A N 1
ATOM 648 C CA . ILE A 1 85 ? 1.273 -10.655 4.087 1.00 94.75 85 ILE A CA 1
ATOM 649 C C . ILE A 1 85 ? 1.349 -9.931 5.439 1.00 94.75 85 ILE A C 1
ATOM 651 O O . ILE A 1 85 ? 0.422 -10.027 6.242 1.00 94.75 85 ILE A O 1
ATOM 655 N N . ALA A 1 86 ? 2.400 -9.135 5.660 1.00 95.31 86 ALA A N 1
ATOM 656 C CA . ALA A 1 86 ? 2.621 -8.452 6.937 1.00 95.31 86 ALA A CA 1
ATOM 657 C C . ALA A 1 86 ? 1.522 -7.418 7.259 1.00 95.31 86 ALA A C 1
ATOM 659 O O . ALA A 1 86 ? 1.064 -7.299 8.399 1.00 95.31 86 ALA A O 1
ATOM 660 N N . MET A 1 87 ? 1.042 -6.692 6.245 1.00 96.81 87 MET A N 1
ATOM 661 C CA . MET A 1 87 ? -0.096 -5.783 6.372 1.00 96.81 87 MET A CA 1
ATOM 662 C C . MET A 1 87 ? -1.369 -6.549 6.742 1.00 96.81 87 MET A C 1
ATOM 664 O O . MET A 1 87 ? -2.095 -6.112 7.629 1.00 96.81 87 MET A O 1
ATOM 668 N N . THR A 1 88 ? -1.645 -7.694 6.112 1.00 96.56 88 THR A N 1
ATOM 669 C CA . THR A 1 88 ? -2.847 -8.487 6.413 1.00 96.56 88 THR A CA 1
ATOM 670 C C . THR A 1 88 ? -2.825 -9.011 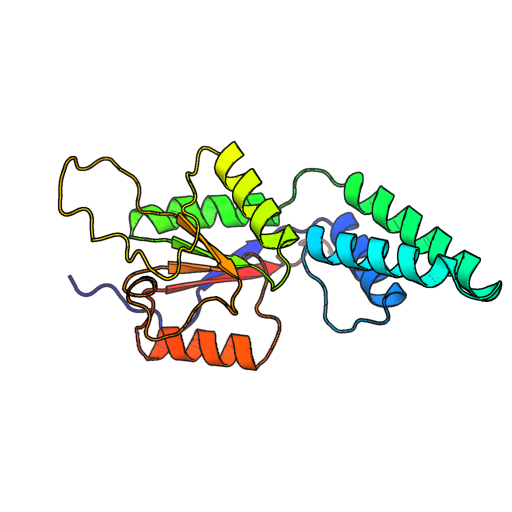7.845 1.00 96.56 88 THR A C 1
ATOM 672 O O . THR A 1 88 ? -3.828 -8.891 8.547 1.00 96.56 88 THR A O 1
ATOM 675 N N . GLU A 1 89 ? -1.686 -9.517 8.320 1.00 95.75 89 GLU A N 1
ATOM 676 C CA . GLU A 1 89 ? -1.513 -9.921 9.721 1.00 95.75 89 GLU A CA 1
ATOM 677 C C . GLU A 1 89 ? -1.806 -8.757 10.678 1.00 95.75 89 GLU A C 1
ATOM 679 O O . GLU A 1 89 ? -2.596 -8.897 11.618 1.00 95.75 89 GLU A O 1
ATOM 684 N N . THR A 1 90 ? -1.256 -7.578 10.374 1.00 96.50 90 THR A N 1
ATOM 685 C CA . THR A 1 90 ? -1.486 -6.344 11.137 1.00 96.50 90 THR A CA 1
ATOM 686 C C . THR A 1 90 ? -2.971 -5.967 11.145 1.00 96.50 90 THR A C 1
ATOM 688 O O . THR A 1 90 ? -3.545 -5.711 12.201 1.00 96.50 90 THR A O 1
ATOM 691 N N . VAL A 1 91 ? -3.642 -5.994 9.991 1.00 96.00 91 VAL A N 1
ATOM 692 C CA . VAL A 1 91 ? -5.081 -5.706 9.869 1.00 96.00 91 VAL A CA 1
ATOM 693 C C . VAL A 1 91 ? -5.912 -6.684 10.703 1.00 96.00 91 VAL A C 1
ATOM 695 O O . VAL A 1 91 ? -6.808 -6.266 11.438 1.00 96.00 91 VAL A O 1
ATOM 698 N N . LEU A 1 92 ? -5.614 -7.984 10.633 1.00 94.44 92 LEU A N 1
ATOM 699 C CA . LEU A 1 92 ? -6.327 -9.022 11.383 1.00 94.44 92 LEU A CA 1
ATOM 700 C C . LEU A 1 92 ? -6.134 -8.900 12.899 1.00 94.44 92 LEU A C 1
ATOM 702 O O . LEU A 1 92 ? -7.053 -9.217 13.661 1.00 94.44 92 LEU A O 1
ATOM 706 N N . GLN A 1 93 ? -4.967 -8.437 13.344 1.00 93.69 93 GLN A N 1
ATOM 707 C CA . GLN A 1 93 ? -4.719 -8.128 14.747 1.00 93.69 93 GLN A CA 1
ATOM 708 C C . GLN A 1 93 ? -5.517 -6.895 15.184 1.00 93.69 93 GLN A C 1
ATOM 710 O O . GLN A 1 93 ? -6.217 -6.940 16.195 1.00 93.69 93 GLN A O 1
ATOM 715 N N . GLN A 1 94 ? -5.458 -5.816 14.403 1.00 93.56 94 GLN A N 1
ATOM 716 C CA . GLN A 1 94 ? -6.032 -4.524 14.776 1.00 93.56 94 GLN A CA 1
ATOM 717 C C . GLN A 1 94 ? -7.558 -4.486 14.696 1.00 93.56 94 GLN A C 1
ATOM 719 O O . GLN A 1 94 ? -8.199 -3.836 15.523 1.00 93.56 94 GLN A O 1
ATOM 724 N N . ARG A 1 95 ? -8.170 -5.258 13.787 1.00 90.38 95 ARG A N 1
ATOM 725 C CA . ARG A 1 95 ? -9.636 -5.315 13.656 1.00 90.38 95 ARG A CA 1
ATOM 726 C C . ARG A 1 95 ? -10.348 -5.849 14.904 1.00 90.38 95 ARG A C 1
ATOM 728 O O . ARG A 1 95 ? -11.562 -5.709 15.029 1.00 90.38 95 ARG A O 1
ATOM 735 N N . ARG A 1 96 ? -9.611 -6.477 15.830 1.00 88.94 96 ARG A N 1
ATOM 736 C CA . ARG A 1 96 ? -10.125 -6.931 17.134 1.00 88.94 96 ARG A CA 1
ATOM 737 C C . ARG A 1 96 ? -10.400 -5.771 18.093 1.00 88.94 96 ARG A C 1
ATOM 739 O O . ARG A 1 96 ? -11.158 -5.949 19.038 1.00 88.94 96 ARG A O 1
ATOM 746 N N . PHE A 1 97 ? -9.794 -4.608 17.852 1.00 88.88 97 PHE A N 1
ATOM 747 C CA . PHE A 1 97 ? -9.898 -3.430 18.714 1.00 88.88 97 PHE A CA 1
ATOM 748 C C . PHE A 1 97 ? -10.828 -2.350 18.153 1.00 88.88 97 PHE A C 1
ATOM 750 O O . PHE A 1 97 ? -11.250 -1.473 18.902 1.00 88.88 97 PHE A O 1
ATOM 757 N N . GLY A 1 98 ? -11.171 -2.423 16.865 1.00 89.25 98 GLY A N 1
ATOM 758 C CA . GLY A 1 98 ? -12.141 -1.551 16.204 1.00 89.25 98 GLY A CA 1
ATOM 759 C C . GLY A 1 98 ? -11.918 -1.497 14.690 1.00 89.25 98 GLY A C 1
ATOM 760 O O . GLY A 1 98 ? -11.185 -2.337 14.162 1.00 89.25 98 GLY A O 1
ATOM 761 N N . PRO A 1 99 ? -12.527 -0.526 13.986 1.00 91.81 99 PRO A N 1
ATOM 762 C CA . PRO A 1 99 ? -12.347 -0.341 12.548 1.00 91.81 99 PRO A CA 1
ATOM 763 C C . PRO A 1 99 ? -10.874 -0.215 12.147 1.00 91.81 99 PRO A C 1
ATOM 765 O O . PRO A 1 99 ? -10.057 0.339 12.892 1.00 91.81 99 PRO A O 1
ATOM 768 N N . VAL A 1 100 ? -10.540 -0.716 10.958 1.00 94.12 100 VAL A N 1
ATOM 769 C CA . VAL A 1 100 ? -9.202 -0.588 10.369 1.00 94.12 100 VAL A CA 1
ATOM 770 C C . VAL A 1 100 ? -9.307 0.069 9.004 1.00 94.12 100 VAL A C 1
ATOM 772 O O . VAL A 1 100 ? -10.073 -0.372 8.151 1.00 94.12 100 VAL A O 1
ATOM 775 N N . ILE A 1 101 ? -8.493 1.096 8.781 1.00 94.94 101 ILE A N 1
ATOM 776 C CA . ILE A 1 101 ? -8.365 1.752 7.482 1.00 94.94 101 ILE A CA 1
ATOM 777 C C . ILE A 1 101 ? -6.975 1.444 6.948 1.00 94.94 101 ILE A C 1
ATOM 779 O O . ILE A 1 101 ? -5.967 1.887 7.497 1.00 94.94 101 ILE A O 1
ATOM 783 N N . VAL A 1 102 ? -6.923 0.679 5.865 1.00 95.81 102 VAL A N 1
ATOM 784 C CA . VAL A 1 102 ? -5.697 0.419 5.126 1.00 95.81 102 VAL A CA 1
ATOM 785 C C . VAL A 1 102 ? -5.422 1.593 4.198 1.00 95.81 102 VAL A C 1
ATOM 787 O O . VAL A 1 102 ? -6.173 1.846 3.253 1.00 95.81 102 VAL A O 1
ATOM 790 N N . VAL A 1 103 ? -4.339 2.313 4.474 1.00 94.00 103 VAL A N 1
ATOM 791 C CA . VAL A 1 103 ? -3.929 3.501 3.725 1.00 94.00 103 VAL A CA 1
ATOM 792 C C . VAL A 1 103 ? -2.934 3.096 2.644 1.00 94.00 103 VAL A C 1
ATOM 794 O O . VAL A 1 103 ? -1.852 2.576 2.921 1.00 94.00 103 VAL A O 1
ATOM 797 N N . THR A 1 104 ? -3.300 3.349 1.395 1.00 92.44 104 THR A N 1
ATOM 798 C CA . THR A 1 104 ? -2.496 3.050 0.204 1.00 92.44 104 THR A CA 1
ATOM 799 C C . THR A 1 104 ? -1.920 4.324 -0.416 1.00 92.44 104 THR A C 1
ATOM 801 O O . THR A 1 104 ? -2.245 5.444 -0.005 1.00 92.44 104 THR A O 1
ATOM 804 N N . GLY A 1 105 ? -1.048 4.158 -1.417 1.00 87.25 105 GLY A N 1
ATOM 805 C CA . GLY A 1 105 ? -0.616 5.269 -2.261 1.00 87.25 105 GLY A CA 1
ATOM 806 C C . GLY A 1 105 ? -1.765 5.874 -3.078 1.00 87.25 105 GLY A C 1
ATOM 807 O O . GLY A 1 105 ? -2.922 5.479 -2.979 1.00 87.25 105 GLY A O 1
ATOM 808 N N . SER A 1 106 ? -1.452 6.862 -3.914 1.00 86.19 106 SER A N 1
ATOM 809 C CA . SER A 1 106 ? -2.459 7.587 -4.703 1.00 86.19 106 SER A CA 1
ATOM 810 C C . SER A 1 106 ? -2.975 6.828 -5.931 1.00 86.19 106 SER A C 1
ATOM 812 O O . SER A 1 106 ? -3.884 7.303 -6.609 1.00 86.19 106 SER A O 1
ATOM 814 N N . LEU A 1 107 ? -2.392 5.672 -6.259 1.00 87.75 107 LEU A N 1
ATOM 815 C CA . LEU A 1 107 ? -2.756 4.917 -7.452 1.00 87.75 107 LEU A CA 1
ATOM 816 C C . LEU A 1 107 ? -3.944 3.998 -7.176 1.00 87.75 107 LEU A C 1
ATOM 818 O O . LEU A 1 107 ? -3.906 3.176 -6.264 1.00 87.75 107 LEU A O 1
ATOM 822 N N . ARG A 1 108 ? -4.949 4.043 -8.057 1.00 88.50 108 ARG A N 1
ATOM 823 C CA . ARG A 1 108 ? -6.078 3.100 -8.042 1.00 88.50 108 ARG A CA 1
ATOM 824 C C . ARG A 1 108 ? -5.619 1.637 -8.066 1.00 88.50 108 ARG A C 1
ATOM 826 O O . ARG A 1 108 ? -6.173 0.825 -7.336 1.00 88.50 108 ARG A O 1
ATOM 833 N N . ALA A 1 109 ? -4.566 1.334 -8.826 1.00 89.81 109 ALA A N 1
ATOM 834 C CA . ALA A 1 109 ? -3.979 -0.002 -8.877 1.00 89.81 109 ALA A CA 1
ATOM 835 C C . ALA A 1 109 ? -3.460 -0.482 -7.508 1.00 89.81 109 ALA A C 1
ATOM 837 O O . ALA A 1 109 ? -3.518 -1.670 -7.229 1.00 89.81 109 ALA A O 1
ATOM 838 N N . GLU A 1 110 ? -2.980 0.412 -6.632 1.00 91.69 110 GLU A N 1
ATOM 839 C CA . GLU A 1 110 ? -2.577 0.030 -5.269 1.00 91.69 110 GLU A CA 1
ATOM 840 C C . GLU A 1 110 ? -3.794 -0.295 -4.393 1.00 91.69 110 GLU A C 1
ATOM 842 O O . GLU A 1 110 ? -3.755 -1.259 -3.632 1.00 91.69 110 GLU A O 1
ATOM 847 N N . VAL A 1 111 ? -4.885 0.469 -4.528 1.00 92.31 111 VAL A N 1
ATOM 848 C CA . VAL A 1 111 ? -6.151 0.202 -3.825 1.00 92.31 111 VAL A CA 1
ATOM 849 C C . VAL A 1 111 ? -6.715 -1.157 -4.233 1.00 92.31 111 VAL A C 1
ATOM 851 O O . VAL A 1 111 ? -7.035 -1.965 -3.366 1.00 92.31 111 VAL A O 1
ATOM 854 N N . GLU A 1 112 ? -6.830 -1.417 -5.538 1.00 93.00 112 GLU A N 1
ATOM 855 C CA . GLU A 1 112 ? -7.351 -2.683 -6.073 1.00 93.00 112 GLU A CA 1
ATOM 856 C C . GLU A 1 112 ? -6.465 -3.859 -5.651 1.00 93.00 112 GLU A C 1
ATOM 858 O O . GLU A 1 112 ? -6.968 -4.820 -5.080 1.00 93.00 112 GLU A O 1
ATOM 863 N N . TYR A 1 113 ? -5.142 -3.724 -5.774 1.00 94.19 113 TYR A N 1
ATOM 864 C CA . TYR A 1 113 ? -4.185 -4.751 -5.357 1.00 94.19 113 TYR A CA 1
ATOM 865 C C . TYR A 1 113 ? -4.336 -5.163 -3.886 1.00 94.19 113 TYR A C 1
ATOM 867 O O . TYR A 1 113 ? -4.343 -6.350 -3.556 1.00 94.19 113 TYR A O 1
ATOM 875 N N . VAL A 1 114 ? -4.496 -4.187 -2.989 1.00 95.44 114 VAL A N 1
ATOM 876 C CA . VAL A 1 114 ? -4.710 -4.440 -1.559 1.00 95.44 114 VAL A CA 1
ATOM 877 C C . VAL A 1 114 ? -6.092 -5.044 -1.297 1.00 95.44 114 VAL A C 1
ATOM 879 O O . VAL A 1 114 ? -6.204 -5.993 -0.520 1.00 95.44 114 VAL A O 1
ATOM 882 N N . ARG A 1 115 ? -7.147 -4.522 -1.935 1.00 94.38 115 ARG A N 1
ATOM 883 C CA . ARG A 1 115 ? -8.520 -5.026 -1.762 1.00 94.38 115 ARG A CA 1
ATOM 884 C C . ARG A 1 115 ? -8.660 -6.466 -2.227 1.00 94.38 115 ARG A C 1
ATOM 886 O O . ARG A 1 115 ? -9.231 -7.269 -1.492 1.00 94.38 115 ARG A O 1
ATOM 893 N N . ASP A 1 116 ? -8.121 -6.787 -3.396 1.00 94.31 116 ASP A N 1
ATOM 894 C CA . ASP A 1 116 ? -8.190 -8.124 -3.980 1.00 94.31 116 ASP A CA 1
ATOM 895 C C . ASP A 1 116 ? -7.435 -9.131 -3.111 1.00 94.31 116 ASP A C 1
ATOM 897 O O . ASP A 1 116 ? -7.943 -10.219 -2.837 1.00 94.31 116 ASP A O 1
ATOM 901 N N . HIS A 1 117 ? -6.266 -8.746 -2.587 1.00 95.88 117 HIS A N 1
ATOM 902 C CA . HIS A 1 117 ? -5.531 -9.585 -1.645 1.00 95.88 117 HIS A CA 1
ATOM 903 C C . HIS A 1 117 ? -6.321 -9.836 -0.357 1.00 95.88 117 HIS A C 1
ATOM 905 O O . HIS A 1 117 ? -6.476 -10.983 0.056 1.00 95.88 117 HIS A O 1
ATOM 911 N N . LEU A 1 118 ? -6.855 -8.784 0.271 1.00 95.25 118 LEU A N 1
ATOM 912 C CA . LEU A 1 118 ? -7.657 -8.914 1.489 1.00 95.25 118 LEU A CA 1
ATOM 913 C C . LEU A 1 118 ? -8.900 -9.784 1.255 1.00 95.25 118 LEU A C 1
ATOM 915 O O . LEU A 1 118 ? -9.190 -10.664 2.066 1.00 95.25 118 LEU A O 1
ATOM 919 N N . ALA A 1 119 ? -9.582 -9.609 0.121 1.00 93.06 119 ALA A N 1
ATOM 920 C CA . ALA A 1 119 ? -10.722 -10.432 -0.266 1.00 93.06 119 ALA A CA 1
ATOM 921 C C . ALA A 1 119 ? -10.333 -11.909 -0.440 1.00 93.06 119 ALA A C 1
ATOM 923 O O . ALA A 1 119 ? -11.037 -12.786 0.065 1.00 93.06 119 ALA A O 1
ATOM 924 N N . ALA A 1 120 ? -9.190 -12.1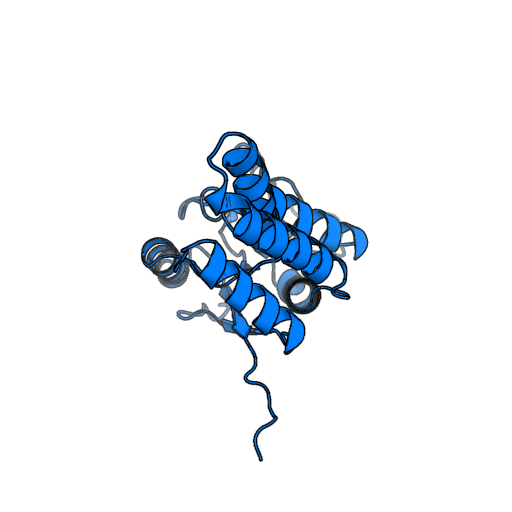92 -1.073 1.00 93.81 120 ALA A N 1
ATOM 925 C CA . ALA A 1 120 ? -8.654 -13.549 -1.206 1.00 93.81 120 ALA A CA 1
ATOM 926 C C . ALA A 1 120 ? -8.306 -14.194 0.150 1.00 93.81 120 ALA A C 1
ATOM 928 O O . ALA A 1 120 ? -8.409 -15.409 0.295 1.00 93.81 120 ALA A O 1
ATOM 929 N N . GLN A 1 121 ? -7.958 -13.390 1.160 1.00 92.75 121 GLN A N 1
ATOM 930 C CA . GLN A 1 121 ? -7.748 -13.829 2.547 1.00 92.75 121 GLN A CA 1
ATOM 931 C C . GLN A 1 121 ? -9.049 -13.873 3.375 1.00 92.75 121 GLN A C 1
ATOM 933 O O . GLN A 1 121 ? -9.014 -14.047 4.594 1.00 92.75 121 GLN A O 1
ATOM 938 N N . GLY A 1 122 ? -10.216 -13.696 2.745 1.00 90.56 122 GLY A N 1
ATOM 939 C CA . GLY A 1 122 ? -11.518 -13.722 3.416 1.00 90.56 122 GLY A CA 1
ATOM 940 C C . GLY A 1 122 ? -11.829 -12.468 4.243 1.00 90.56 122 GLY A C 1
ATOM 941 O O . GLY A 1 122 ? -12.768 -12.470 5.044 1.00 90.56 122 GLY A O 1
ATOM 942 N N . VAL A 1 123 ? -11.069 -11.384 4.069 1.00 90.62 123 VAL A N 1
ATOM 943 C CA . VAL A 1 123 ? -11.325 -10.087 4.702 1.00 90.62 123 VAL A CA 1
ATOM 944 C C . VAL A 1 123 ? -12.220 -9.260 3.783 1.00 90.62 123 VAL A C 1
ATOM 946 O O . VAL A 1 123 ? -11.798 -8.792 2.727 1.00 90.62 123 VAL A O 1
ATOM 949 N N . ARG A 1 124 ? -13.480 -9.062 4.188 1.00 85.25 124 ARG A N 1
ATOM 950 C CA . ARG A 1 124 ? -14.401 -8.173 3.468 1.00 85.25 124 ARG A CA 1
ATOM 951 C C . ARG A 1 124 ? -13.932 -6.728 3.613 1.00 85.25 124 ARG A C 1
ATOM 953 O O . ARG A 1 124 ? -13.735 -6.265 4.735 1.00 85.25 124 ARG A O 1
ATOM 960 N N . THR A 1 125 ? -13.760 -6.048 2.481 1.00 82.19 125 THR A N 1
ATOM 961 C CA . THR A 1 125 ? -13.407 -4.627 2.438 1.00 82.19 125 THR A CA 1
ATOM 962 C C . THR A 1 125 ? -14.595 -3.807 1.959 1.00 82.19 125 THR A C 1
ATOM 964 O O . THR A 1 125 ? -15.173 -4.102 0.910 1.00 82.19 125 THR A O 1
ATOM 967 N N . GLU A 1 126 ? -14.953 -2.779 2.722 1.00 74.75 126 GLU A N 1
ATOM 968 C CA . GLU A 1 126 ? -15.990 -1.826 2.326 1.00 74.75 126 GLU A CA 1
ATOM 969 C C . GLU A 1 126 ? -15.374 -0.773 1.384 1.00 74.75 126 GLU A C 1
ATOM 971 O O . GLU A 1 126 ? -14.250 -0.309 1.626 1.00 74.75 126 GLU A O 1
ATOM 976 N N . PRO A 1 127 ? -16.051 -0.399 0.284 1.00 62.09 127 PRO A N 1
ATOM 977 C CA . PRO A 1 127 ? -15.648 0.757 -0.503 1.00 62.09 127 PRO A CA 1
ATOM 978 C C . PRO A 1 127 ? -15.814 2.035 0.332 1.00 62.09 127 PRO A C 1
ATOM 980 O O . PRO A 1 127 ? -16.787 2.183 1.063 1.00 62.09 127 PRO A O 1
ATOM 983 N N . LEU A 1 128 ? -14.885 2.986 0.196 1.00 61.53 128 LEU A N 1
ATOM 984 C CA . LEU A 1 128 ? -15.052 4.317 0.776 1.00 61.53 128 LEU A CA 1
ATOM 985 C C . LEU A 1 128 ? -16.125 5.079 -0.024 1.00 61.53 128 LEU A C 1
ATOM 987 O O . LEU A 1 128 ? -15.821 5.742 -1.016 1.00 61.53 128 LEU A O 1
ATOM 991 N N . THR A 1 129 ? -17.392 4.953 0.359 1.00 50.22 129 THR A N 1
ATOM 992 C CA . THR A 1 129 ? -18.476 5.795 -0.156 1.00 50.22 129 THR A CA 1
ATOM 993 C C . THR A 1 129 ? -18.587 7.049 0.704 1.00 50.22 129 THR A C 1
ATOM 995 O O . THR A 1 129 ? -18.983 6.977 1.861 1.00 50.22 129 THR A O 1
ATOM 998 N N . LEU A 1 130 ? -18.284 8.213 0.113 1.00 44.19 130 LEU A N 1
ATOM 999 C CA . LEU A 1 130 ? -18.312 9.563 0.717 1.00 44.19 130 LEU A CA 1
ATOM 1000 C C . LEU A 1 130 ? -19.645 9.976 1.390 1.00 44.19 130 LEU A C 1
ATOM 1002 O O . LEU A 1 130 ? -19.744 11.078 1.924 1.00 44.19 130 LEU A O 1
ATOM 1006 N N . HIS A 1 131 ? -20.676 9.130 1.383 1.00 35.91 131 HIS A N 1
ATOM 1007 C CA . HIS A 1 131 ? -22.004 9.435 1.922 1.00 35.91 131 HIS A CA 1
ATOM 1008 C C . HIS A 1 131 ? -22.608 8.370 2.830 1.00 35.91 131 HIS A C 1
ATOM 1010 O O . HIS A 1 131 ? -23.720 8.558 3.312 1.00 35.91 131 HIS A O 1
ATOM 1016 N N . GLU A 1 132 ? -21.874 7.310 3.146 1.00 35.66 132 GLU A N 1
ATOM 1017 C CA . GLU A 1 132 ? -22.308 6.378 4.176 1.00 35.66 132 GLU A CA 1
ATOM 1018 C C . GLU A 1 132 ? -21.209 6.328 5.223 1.00 35.66 132 GLU A C 1
ATOM 1020 O O . GLU A 1 132 ? -20.265 5.545 5.147 1.00 35.66 132 GLU A O 1
ATOM 1025 N N . VAL A 1 133 ? -21.355 7.181 6.245 1.00 41.03 133 VAL A N 1
ATOM 1026 C CA . VAL A 1 133 ? -20.969 6.745 7.588 1.00 41.03 133 VAL A CA 1
ATOM 1027 C C . VAL A 1 133 ? -21.603 5.364 7.703 1.00 41.03 133 VAL A C 1
ATOM 1029 O O . VAL A 1 133 ? -22.821 5.287 7.506 1.00 41.03 133 VAL A O 1
ATOM 1032 N N . PRO A 1 134 ? -20.848 4.276 7.937 1.00 43.56 134 PRO A N 1
ATOM 1033 C CA . PRO A 1 134 ? -21.481 3.055 8.373 1.00 43.56 134 PRO A CA 1
ATOM 1034 C C . PRO A 1 134 ? -22.156 3.487 9.660 1.00 43.56 134 PRO A C 1
ATOM 1036 O O . PRO A 1 134 ? -21.469 3.680 10.667 1.00 43.56 134 PRO A O 1
ATOM 1039 N N . GLU A 1 135 ? -23.463 3.778 9.595 1.00 37.44 135 GLU A N 1
ATOM 1040 C CA . GLU A 1 135 ? -24.288 3.947 10.773 1.00 37.44 135 GLU A CA 1
ATOM 1041 C C . GLU A 1 135 ? -23.847 2.800 11.634 1.00 37.44 135 GLU A C 1
ATOM 1043 O O . GLU A 1 135 ? -23.904 1.646 11.187 1.00 37.44 135 GLU A O 1
ATOM 1048 N N . ALA A 1 136 ? -23.246 3.158 12.773 1.00 40.94 136 ALA A N 1
ATOM 1049 C CA . ALA A 1 136 ? -22.779 2.211 13.744 1.00 40.94 136 ALA A CA 1
ATOM 1050 C C . ALA A 1 136 ? -23.886 1.178 13.803 1.00 40.94 136 ALA A C 1
ATOM 1052 O O . ALA A 1 136 ? -25.005 1.517 14.198 1.00 40.94 136 ALA A O 1
ATOM 1053 N N . ARG A 1 137 ? -23.613 -0.023 13.267 1.00 41.47 137 ARG A N 1
ATOM 1054 C CA . ARG A 1 137 ? -24.527 -1.147 13.359 1.00 41.47 137 ARG A CA 1
ATOM 1055 C C . ARG A 1 137 ? -24.558 -1.410 14.842 1.00 41.47 137 ARG A C 1
ATOM 1057 O O . ARG A 1 137 ? -23.729 -2.135 15.386 1.00 41.47 137 ARG A O 1
ATOM 1064 N N . ALA A 1 138 ? -25.447 -0.682 15.496 1.00 34.06 138 ALA A N 1
ATOM 1065 C CA . ALA A 1 138 ? -25.731 -0.767 16.888 1.00 34.06 138 ALA A CA 1
ATOM 1066 C C . ALA A 1 138 ? -26.217 -2.195 17.050 1.00 34.06 138 ALA A C 1
ATOM 1068 O O . ALA A 1 138 ? -27.282 -2.567 16.567 1.00 34.06 138 ALA A O 1
ATOM 1069 N N . ALA A 1 139 ? -25.334 -2.999 17.629 1.00 43.88 139 ALA A N 1
ATOM 1070 C CA . ALA A 1 139 ? -25.659 -4.192 18.373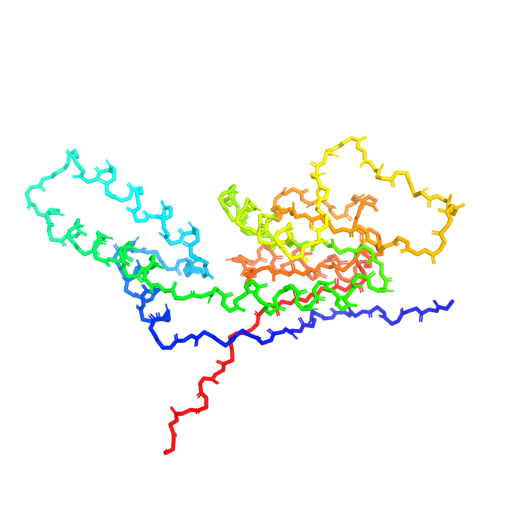 1.00 43.88 139 ALA A CA 1
ATOM 1071 C C . ALA A 1 139 ? -26.783 -5.044 17.767 1.00 43.88 139 ALA A C 1
ATOM 1073 O O . ALA A 1 139 ? -27.897 -5.074 18.276 1.00 43.88 139 ALA A O 1
ATOM 1074 N N . THR A 1 140 ? -26.461 -5.840 16.753 1.00 36.91 140 THR A N 1
ATOM 1075 C CA . THR A 1 140 ? -27.127 -7.137 16.598 1.00 36.91 140 THR A CA 1
ATOM 1076 C C . THR A 1 140 ? -26.081 -8.192 16.246 1.00 36.91 140 THR A C 1
ATOM 1078 O O . THR A 1 140 ? -25.597 -8.272 15.124 1.00 36.91 140 THR A O 1
ATOM 1081 N N . SER A 1 141 ? -25.780 -9.033 17.241 1.00 38.94 141 SER A N 1
ATOM 1082 C CA . SER A 1 141 ? -24.973 -10.266 17.168 1.00 38.94 141 SER A CA 1
ATOM 1083 C C . SER A 1 141 ? -23.452 -10.064 17.262 1.00 38.94 141 SER A C 1
ATOM 1085 O O . SER A 1 141 ? -22.774 -9.734 16.292 1.00 38.94 141 SER A O 1
ATOM 1087 N N . GLY A 1 142 ? -22.916 -10.279 18.466 1.00 43.12 142 GLY A N 1
ATOM 1088 C CA . GLY A 1 142 ? -21.510 -10.100 18.843 1.00 43.12 142 GLY A CA 1
ATOM 1089 C C . GLY A 1 142 ? -20.528 -11.115 18.255 1.00 43.12 142 GLY A C 1
ATOM 1090 O O . GLY A 1 142 ? -19.846 -11.787 19.017 1.00 43.12 142 GLY A O 1
ATOM 1091 N N . ASP A 1 143 ? -20.436 -11.201 16.927 1.00 54.41 143 ASP A N 1
ATOM 1092 C CA . ASP A 1 143 ? -19.437 -12.048 16.249 1.00 54.41 143 ASP A CA 1
ATOM 1093 C C . ASP A 1 143 ? -18.992 -11.517 14.867 1.00 54.41 143 ASP A C 1
ATOM 1095 O O . ASP A 1 143 ? -18.235 -12.161 14.142 1.00 54.41 143 ASP A O 1
ATOM 1099 N N . SER A 1 144 ? -19.452 -10.325 14.461 1.00 59.94 144 SER A N 1
ATOM 1100 C CA . SER A 1 144 ? -19.013 -9.724 13.194 1.00 59.94 144 SER A CA 1
ATOM 1101 C C . SER A 1 144 ? -17.701 -8.957 13.398 1.00 59.94 144 SER A C 1
ATOM 1103 O O . SER A 1 144 ? -17.660 -8.064 14.248 1.00 59.94 144 SER A O 1
ATOM 1105 N N . PRO A 1 145 ? -16.625 -9.273 12.650 1.00 72.69 145 PRO A N 1
ATOM 1106 C CA . PRO A 1 145 ? -15.368 -8.545 12.767 1.00 72.69 145 PRO A CA 1
ATOM 1107 C C . PRO A 1 145 ? -15.559 -7.075 12.379 1.00 72.69 145 PRO A C 1
ATOM 1109 O O . PRO A 1 145 ? -16.340 -6.768 11.477 1.00 72.69 145 PRO A O 1
ATOM 1112 N N . SER A 1 146 ? -14.821 -6.181 13.043 1.00 82.25 146 SER A N 1
ATOM 1113 C CA . SER A 1 146 ? -14.833 -4.746 12.736 1.00 82.25 146 SER A CA 1
ATOM 1114 C C . SER A 1 146 ? -14.549 -4.483 11.251 1.00 82.25 146 SER A C 1
ATOM 1116 O O . SER A 1 146 ? -13.774 -5.235 10.643 1.00 82.25 146 SER A O 1
ATOM 1118 N N . PRO A 1 147 ? -15.134 -3.422 10.665 1.00 87.75 147 PRO A N 1
ATOM 1119 C CA . PRO A 1 147 ? -14.979 -3.133 9.246 1.00 87.75 147 PRO A CA 1
ATOM 1120 C C . PRO A 1 147 ? -13.519 -2.846 8.885 1.00 87.75 147 PRO A C 1
ATOM 1122 O O . PRO A 1 147 ? -12.773 -2.235 9.658 1.00 87.75 147 PRO A O 1
ATOM 1125 N N . VAL A 1 148 ? -13.135 -3.278 7.682 1.00 91.25 148 VAL A N 1
ATOM 1126 C CA . VAL A 1 148 ? -11.855 -2.949 7.052 1.00 91.25 148 VAL A CA 1
ATOM 1127 C C . VAL A 1 148 ? -12.139 -2.127 5.803 1.00 91.25 148 VAL A C 1
ATOM 1129 O O . VAL A 1 148 ? -12.901 -2.549 4.935 1.00 91.25 148 VAL A O 1
ATOM 1132 N N . ILE A 1 149 ? -11.522 -0.958 5.708 1.00 92.12 149 ILE A N 1
ATOM 1133 C CA . ILE A 1 149 ? -11.674 -0.034 4.582 1.00 92.12 149 ILE A CA 1
ATOM 1134 C C . ILE A 1 149 ? -10.315 0.108 3.914 1.00 92.12 149 ILE A C 1
ATOM 1136 O O . ILE A 1 149 ? -9.302 0.184 4.600 1.00 92.12 149 ILE A O 1
ATOM 1140 N N . VAL A 1 150 ? -10.273 0.151 2.584 1.00 91.88 150 VAL A N 1
ATOM 1141 C CA . VAL A 1 150 ? -9.040 0.443 1.839 1.00 91.88 150 VAL A CA 1
ATOM 1142 C C . VAL A 1 150 ? -9.211 1.789 1.158 1.00 91.88 150 VAL A C 1
ATOM 1144 O O . VAL A 1 150 ? -10.110 1.959 0.336 1.00 91.88 150 VAL A O 1
ATOM 1147 N N . ALA A 1 151 ? -8.350 2.742 1.500 1.00 90.50 151 ALA A N 1
ATOM 1148 C CA . ALA A 1 151 ? -8.435 4.111 1.017 1.00 90.50 151 ALA A CA 1
ATOM 1149 C C . ALA A 1 151 ? -7.072 4.614 0.537 1.00 90.50 151 ALA A C 1
ATOM 1151 O O . ALA A 1 151 ? -6.011 4.119 0.928 1.00 90.50 151 ALA A O 1
ATOM 1152 N N . THR A 1 152 ? -7.099 5.629 -0.322 1.00 89.31 152 THR A N 1
ATOM 1153 C CA . THR A 1 152 ? -5.904 6.436 -0.587 1.00 89.31 152 THR A CA 1
ATOM 1154 C C . THR A 1 152 ? -5.796 7.502 0.491 1.00 89.31 152 THR A C 1
ATOM 1156 O O . THR A 1 152 ? -6.815 7.951 1.019 1.00 89.31 152 THR A O 1
ATOM 1159 N N . ARG A 1 153 ? -4.579 7.963 0.788 1.00 85.69 153 ARG A N 1
ATOM 1160 C CA . ARG A 1 153 ? -4.384 9.065 1.737 1.00 85.69 153 ARG A CA 1
ATOM 1161 C C . ARG A 1 153 ? -5.231 10.294 1.379 1.00 85.69 153 ARG A C 1
ATOM 1163 O O . ARG A 1 153 ? -5.861 10.848 2.266 1.00 85.69 153 ARG A O 1
ATOM 1170 N N . ASN A 1 154 ? -5.321 10.667 0.103 1.00 81.62 154 ASN A N 1
ATOM 1171 C CA . ASN A 1 154 ? -6.088 11.838 -0.349 1.00 81.62 154 ASN A CA 1
ATOM 1172 C C . ASN A 1 154 ? -7.603 11.725 -0.132 1.00 81.62 154 ASN A C 1
ATOM 1174 O O . ASN A 1 154 ? -8.289 12.736 -0.195 1.00 81.62 154 ASN A O 1
ATOM 1178 N N . GLY A 1 155 ? -8.121 10.516 0.091 1.00 78.38 155 GLY A N 1
ATOM 1179 C CA . GLY A 1 155 ? -9.535 10.289 0.378 1.00 78.38 155 GLY A CA 1
ATOM 1180 C C . GLY A 1 155 ? -9.896 10.382 1.859 1.00 78.38 155 GLY A C 1
ATOM 1181 O O . GLY A 1 155 ? -10.996 9.979 2.191 1.00 78.38 155 GLY A O 1
ATOM 1182 N N . LEU A 1 156 ? -8.980 10.817 2.736 1.00 82.75 156 LEU A N 1
ATOM 1183 C CA . LEU A 1 156 ? -9.219 10.902 4.179 1.00 82.75 156 LEU A CA 1
ATOM 1184 C C . LEU A 1 156 ? -9.091 12.350 4.666 1.00 82.75 156 LEU A C 1
ATOM 1186 O O . LEU A 1 156 ? -8.017 12.956 4.576 1.00 82.75 156 LEU A O 1
ATOM 1190 N N . GLU A 1 157 ? -10.142 12.889 5.264 1.00 78.00 157 GLU A N 1
ATOM 1191 C CA . GLU A 1 157 ? -10.109 14.166 5.978 1.00 78.00 157 GLU A CA 1
ATOM 1192 C C . GLU A 1 157 ? -10.124 13.949 7.497 1.00 78.00 157 GLU A C 1
ATOM 1194 O O . GLU A 1 157 ? -10.826 13.082 8.007 1.00 78.00 157 GLU A O 1
ATOM 1199 N N . THR A 1 158 ? -9.366 14.752 8.262 1.00 66.44 158 THR A N 1
ATOM 1200 C CA . THR A 1 158 ? -9.219 14.587 9.731 1.00 66.44 158 THR A CA 1
ATOM 1201 C C . THR A 1 158 ? -10.529 14.684 10.512 1.00 66.44 158 THR A C 1
ATOM 1203 O O . THR A 1 158 ? -10.575 14.281 11.669 1.00 66.44 158 THR A O 1
ATOM 1206 N N . ASN A 1 159 ? -11.570 15.249 9.903 1.00 63.72 159 ASN A N 1
ATOM 1207 C CA . ASN A 1 159 ? -12.852 15.515 10.547 1.00 63.72 159 ASN A CA 1
ATOM 1208 C C . ASN A 1 159 ? -13.924 14.487 10.156 1.00 63.72 159 ASN A C 1
ATOM 1210 O O . ASN A 1 159 ? -15.088 14.648 10.521 1.00 63.72 159 ASN A O 1
ATOM 1214 N N . GLU A 1 160 ? -13.557 13.447 9.406 1.00 73.88 160 GLU A N 1
ATOM 1215 C CA . GLU A 1 160 ? -14.470 12.363 9.069 1.00 73.88 160 GLU A CA 1
ATOM 1216 C C . GLU A 1 160 ? -14.764 11.504 10.298 1.00 73.88 160 GLU A C 1
ATOM 1218 O O . GLU A 1 160 ? -13.860 11.007 10.972 1.00 73.88 160 GLU A O 1
ATOM 1223 N N . SER A 1 161 ? -16.048 11.244 10.544 1.00 77.25 161 SER A N 1
ATOM 1224 C CA . SER A 1 161 ? -16.501 10.298 11.572 1.00 77.25 161 SER A CA 1
ATOM 1225 C C . SER A 1 161 ? -15.934 8.889 11.372 1.00 77.25 161 SER A C 1
ATOM 1227 O O . SER A 1 161 ? -15.823 8.127 12.325 1.00 77.25 161 SER A O 1
ATOM 1229 N N . LEU A 1 162 ? -15.541 8.558 10.142 1.00 79.00 162 LEU A N 1
ATOM 1230 C CA . LEU A 1 162 ? -14.929 7.292 9.759 1.00 79.00 162 LEU A CA 1
ATOM 1231 C C . LEU A 1 162 ? -13.543 7.070 10.385 1.00 79.00 162 LEU A C 1
ATOM 1233 O O . LEU A 1 162 ? -13.137 5.926 10.581 1.00 79.00 162 LEU A O 1
ATOM 1237 N N . LEU A 1 163 ? -12.818 8.147 10.706 1.00 85.25 163 LEU A N 1
ATOM 1238 C CA . LEU A 1 163 ? -11.519 8.063 11.375 1.00 85.25 163 LEU A CA 1
ATOM 1239 C C . LEU A 1 163 ? -11.658 7.782 12.872 1.00 85.25 163 LEU A C 1
ATOM 1241 O O . LEU A 1 163 ? -10.755 7.191 13.473 1.00 85.25 163 LEU A O 1
ATOM 1245 N N . GLN A 1 164 ? -12.791 8.171 13.461 1.00 84.88 164 GLN A N 1
ATOM 1246 C CA . GLN A 1 164 ? -13.013 8.065 14.892 1.00 84.88 164 GLN A CA 1
ATOM 1247 C C . GLN A 1 164 ? -12.915 6.602 15.338 1.00 84.88 164 GLN A C 1
ATOM 1249 O O . GLN A 1 164 ? -13.587 5.718 14.814 1.00 84.88 164 GLN A O 1
ATOM 1254 N N . ASP A 1 165 ? -12.033 6.347 16.305 1.00 85.50 165 ASP A N 1
ATOM 1255 C CA . ASP A 1 165 ? -11.712 5.011 16.818 1.00 85.50 165 ASP A CA 1
ATOM 1256 C C . ASP A 1 165 ? -11.159 4.017 15.772 1.00 85.50 165 ASP A C 1
ATOM 1258 O O . ASP A 1 165 ? -11.022 2.825 16.063 1.00 85.50 165 ASP A O 1
ATOM 1262 N N . ALA A 1 166 ? -10.778 4.469 14.574 1.00 91.38 166 ALA A N 1
ATOM 1263 C CA . ALA A 1 166 ? -10.115 3.631 13.582 1.00 91.38 166 ALA A CA 1
ATOM 1264 C C . ALA A 1 166 ? -8.608 3.502 13.864 1.00 91.38 166 ALA A C 1
ATOM 1266 O O . ALA A 1 166 ? -7.964 4.430 14.362 1.00 91.38 166 ALA A O 1
ATOM 1267 N N . THR A 1 167 ? -8.023 2.352 13.513 1.00 95.00 167 THR A N 1
ATOM 1268 C CA . THR A 1 167 ? -6.565 2.216 13.360 1.00 95.00 167 THR A CA 1
ATOM 1269 C C . THR A 1 167 ? -6.200 2.408 11.892 1.00 95.00 167 THR A C 1
ATOM 1271 O O . THR A 1 167 ? -6.732 1.708 11.028 1.00 95.00 167 THR A O 1
ATOM 1274 N N . LEU A 1 168 ? -5.254 3.302 11.609 1.00 95.62 168 LEU A N 1
ATOM 1275 C CA . LEU A 1 168 ? -4.652 3.413 10.282 1.00 95.62 168 LEU A CA 1
ATOM 1276 C C . LEU A 1 168 ? -3.560 2.351 10.117 1.00 95.62 168 LEU A C 1
ATOM 1278 O O . LEU A 1 168 ? -2.651 2.266 10.938 1.00 95.62 168 LEU A O 1
ATOM 1282 N N . VAL A 1 169 ? -3.607 1.567 9.045 1.00 96.81 169 VAL A N 1
ATOM 1283 C CA . VAL A 1 169 ? -2.542 0.622 8.680 1.00 96.81 169 VAL A CA 1
ATOM 1284 C C . VAL A 1 169 ? -2.024 0.998 7.303 1.00 96.81 169 VAL A C 1
ATOM 1286 O O . VAL A 1 169 ? -2.727 0.872 6.306 1.00 96.81 169 VAL A O 1
ATOM 1289 N N . TYR A 1 170 ? -0.794 1.483 7.223 1.00 95.62 170 TYR A N 1
ATOM 1290 C CA . TYR A 1 170 ? -0.216 1.909 5.953 1.00 95.62 170 TYR A CA 1
ATOM 1291 C C . TYR A 1 170 ? 0.307 0.705 5.165 1.00 95.62 170 TYR A C 1
ATOM 1293 O O . TYR A 1 170 ? 1.026 -0.129 5.708 1.00 95.62 170 TYR A O 1
ATOM 1301 N N . PHE A 1 171 ? -0.006 0.625 3.872 1.00 94.50 171 PHE A N 1
ATOM 1302 C CA . PHE A 1 171 ? 0.553 -0.389 2.968 1.00 94.50 171 PHE A CA 1
ATOM 1303 C C . PHE A 1 171 ? 1.998 -0.063 2.554 1.00 94.50 171 PHE A C 1
ATOM 1305 O O . PHE A 1 171 ? 2.842 -0.946 2.411 1.00 94.50 171 PHE A O 1
ATOM 1312 N N . THR A 1 172 ? 2.304 1.227 2.406 1.00 90.81 172 THR A N 1
ATOM 1313 C CA . THR A 1 172 ? 3.658 1.753 2.192 1.00 90.81 172 THR A CA 1
ATOM 1314 C C . THR A 1 172 ? 3.902 2.925 3.125 1.00 90.81 172 THR A C 1
ATOM 1316 O O . THR A 1 172 ? 2.953 3.616 3.488 1.00 90.81 172 THR A O 1
ATOM 1319 N N . THR A 1 173 ? 5.161 3.205 3.460 1.00 88.81 173 THR A N 1
ATOM 1320 C CA . THR A 1 173 ? 5.523 4.406 4.226 1.00 88.81 173 THR A CA 1
ATOM 1321 C C . THR A 1 173 ? 4.948 5.674 3.578 1.00 88.81 173 THR A C 1
ATOM 1323 O O . THR A 1 173 ? 4.930 5.741 2.339 1.00 88.81 173 THR A O 1
ATOM 1326 N N . PRO A 1 174 ? 4.515 6.672 4.372 1.00 86.19 174 PRO A N 1
ATOM 1327 C CA . PRO A 1 174 ? 4.129 7.987 3.860 1.00 86.19 174 PRO A CA 1
ATOM 1328 C C . PRO A 1 174 ? 5.181 8.557 2.895 1.00 86.19 174 PRO A C 1
ATOM 1330 O O . PRO A 1 174 ? 6.379 8.311 3.055 1.00 86.19 174 PRO A O 1
ATOM 1333 N N . ARG A 1 175 ? 4.733 9.255 1.843 1.00 77.81 175 ARG A N 1
ATOM 1334 C CA . ARG A 1 175 ? 5.603 9.657 0.717 1.00 77.81 175 ARG A CA 1
ATOM 1335 C C . ARG A 1 175 ? 6.045 11.112 0.780 1.00 77.81 175 ARG A C 1
ATOM 1337 O O . ARG A 1 175 ? 6.934 11.507 0.032 1.00 77.81 175 ARG A O 1
ATOM 1344 N N . SER A 1 176 ? 5.402 11.914 1.618 1.00 81.50 176 SER A N 1
ATOM 1345 C CA . SER A 1 176 ? 5.635 13.348 1.686 1.00 81.50 176 SER A CA 1
ATOM 1346 C C . SER A 1 176 ? 5.593 13.846 3.122 1.00 81.50 176 SER A C 1
ATOM 1348 O O . SER A 1 176 ? 4.861 13.315 3.955 1.00 81.50 176 SER A O 1
ATOM 1350 N N . ASN A 1 177 ? 6.295 14.952 3.373 1.00 83.50 177 ASN A N 1
ATOM 1351 C CA . ASN A 1 177 ? 6.197 15.675 4.641 1.00 83.50 177 ASN A CA 1
ATOM 1352 C C . ASN A 1 177 ? 4.746 16.080 4.953 1.00 83.50 177 ASN A C 1
ATOM 1354 O O . ASN A 1 177 ? 4.385 16.223 6.115 1.00 83.50 177 ASN A O 1
ATOM 1358 N N . THR A 1 178 ? 3.911 16.272 3.927 1.00 85.69 178 THR A N 1
ATOM 1359 C CA . THR A 1 178 ? 2.481 16.558 4.082 1.00 85.69 178 THR A CA 1
ATOM 1360 C C . THR A 1 178 ? 1.714 15.342 4.601 1.00 85.69 178 THR A C 1
ATOM 1362 O O . THR A 1 178 ? 0.875 15.495 5.488 1.00 85.69 178 THR A O 1
ATOM 1365 N N . ASP A 1 179 ? 2.013 14.142 4.099 1.00 86.19 179 ASP A N 1
ATOM 1366 C CA . ASP A 1 179 ? 1.410 12.900 4.595 1.00 86.19 179 ASP A CA 1
ATOM 1367 C C . ASP A 1 179 ? 1.836 12.620 6.038 1.00 86.19 179 ASP A C 1
ATOM 1369 O O . ASP A 1 179 ? 0.989 12.281 6.864 1.00 86.19 179 ASP A O 1
ATOM 1373 N N . ASP A 1 180 ? 3.121 12.819 6.349 1.00 88.06 180 ASP A N 1
ATOM 1374 C CA . ASP A 1 180 ? 3.665 12.672 7.702 1.00 88.06 180 ASP A CA 1
ATOM 1375 C C . ASP A 1 180 ? 3.056 13.690 8.671 1.00 88.06 180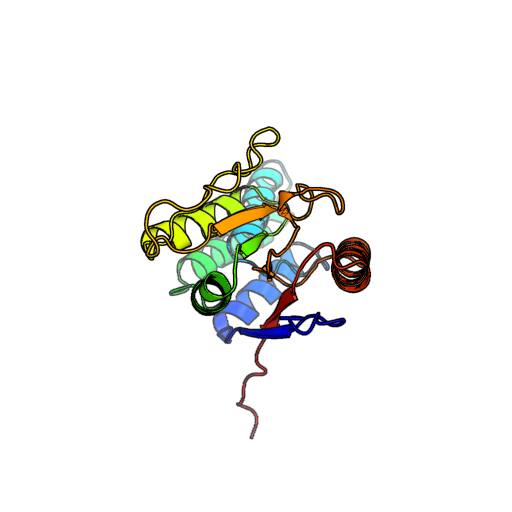 ASP A C 1
ATOM 1377 O O . ASP A 1 180 ? 2.593 13.329 9.754 1.00 88.06 180 ASP A O 1
ATOM 1381 N N . ALA A 1 181 ? 2.995 14.966 8.280 1.00 89.38 181 ALA A N 1
ATOM 1382 C CA . ALA A 1 181 ? 2.395 16.015 9.099 1.00 89.38 181 ALA A CA 1
ATOM 1383 C C . ALA A 1 181 ? 0.911 15.743 9.363 1.00 89.38 181 ALA A C 1
ATOM 1385 O O . ALA A 1 181 ? 0.436 15.940 10.483 1.00 89.38 181 ALA A O 1
ATOM 1386 N N . TRP A 1 182 ? 0.180 15.255 8.358 1.00 91.25 182 TRP A N 1
ATOM 1387 C CA . TRP A 1 182 ? -1.209 14.861 8.545 1.00 91.25 182 TRP A CA 1
ATOM 1388 C C . TRP A 1 182 ? -1.349 13.668 9.489 1.00 91.25 182 TRP A C 1
ATOM 1390 O O . TRP A 1 182 ? -2.181 13.715 10.390 1.00 91.25 182 TRP A O 1
ATOM 1400 N N . LEU A 1 183 ? -0.532 12.626 9.316 1.00 91.69 183 LEU A N 1
ATOM 1401 C CA . LEU A 1 183 ? -0.549 11.436 10.165 1.00 91.69 183 LEU A CA 1
ATOM 1402 C C . LEU A 1 183 ? -0.333 11.813 11.632 1.00 91.69 183 LEU A C 1
ATOM 1404 O O . LEU A 1 183 ? -1.112 11.434 12.507 1.00 91.69 183 LEU A O 1
ATOM 1408 N N . LEU A 1 184 ? 0.701 12.614 11.890 1.00 91.69 184 LEU A N 1
ATOM 1409 C CA . LEU A 1 184 ? 0.990 13.115 13.226 1.00 91.69 184 LEU A CA 1
ATOM 1410 C C . LEU A 1 184 ? -0.153 13.990 13.742 1.00 91.69 184 LEU A C 1
ATOM 1412 O O . LEU A 1 184 ? -0.526 13.870 14.904 1.00 91.69 184 LEU A O 1
ATOM 1416 N N . SER A 1 185 ? -0.744 14.847 12.909 1.00 90.62 185 SER A N 1
ATOM 1417 C CA . SER A 1 185 ? -1.901 15.655 13.306 1.00 90.62 185 SER A CA 1
ATOM 1418 C C . SER A 1 185 ? -3.100 14.787 13.707 1.00 90.62 185 SER A C 1
ATOM 1420 O O . SER A 1 185 ? -3.692 15.023 14.761 1.00 90.62 185 SER A O 1
ATOM 1422 N N . ALA A 1 186 ? -3.419 13.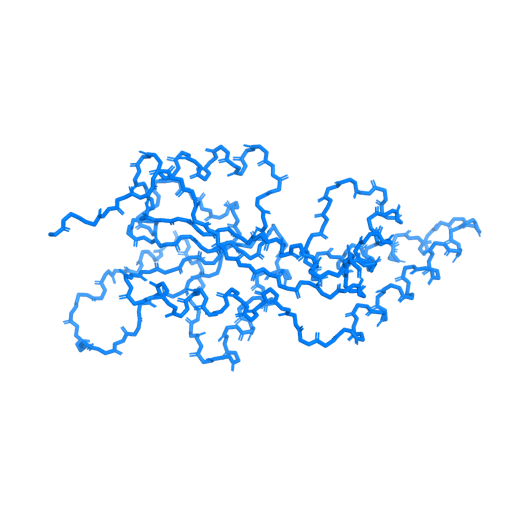746 12.934 1.00 89.81 186 ALA A N 1
ATOM 1423 C CA . ALA A 1 186 ? -4.519 12.827 13.218 1.00 89.81 186 ALA A CA 1
ATOM 1424 C C . ALA A 1 186 ? -4.318 12.067 14.544 1.00 89.81 186 ALA A C 1
ATOM 1426 O O . ALA A 1 186 ? -5.267 11.913 15.313 1.00 89.81 186 ALA A O 1
ATOM 1427 N N . LEU A 1 187 ? -3.084 11.650 14.850 1.00 90.88 187 LEU A N 1
ATOM 1428 C CA . LEU A 1 187 ? -2.741 11.012 16.128 1.00 90.88 187 LEU A CA 1
ATOM 1429 C C . LEU A 1 187 ? -2.840 11.993 17.305 1.00 90.88 187 LEU A C 1
ATOM 1431 O O . LEU A 1 187 ? -3.503 11.704 18.300 1.00 90.88 187 LEU A O 1
ATOM 1435 N N . HIS A 1 188 ? -2.233 13.179 17.190 1.00 89.25 188 HIS A N 1
ATOM 1436 C CA . HIS A 1 188 ? -2.200 14.165 18.278 1.00 89.25 188 HIS A CA 1
ATOM 1437 C C . HIS A 1 188 ? -3.580 14.737 18.616 1.00 89.25 188 HIS A C 1
ATOM 1439 O O . HIS A 1 188 ? -3.870 15.006 19.780 1.00 89.25 188 HIS A O 1
ATOM 1445 N N . THR A 1 189 ? -4.436 14.923 17.611 1.00 88.06 189 THR A N 1
ATOM 1446 C CA . THR A 1 189 ? -5.818 15.394 17.810 1.00 88.06 189 THR A CA 1
ATOM 1447 C C . THR A 1 189 ? -6.753 14.282 18.287 1.00 88.06 189 THR A C 1
ATOM 1449 O O . THR A 1 189 ? -7.871 14.561 18.719 1.00 88.06 189 THR A O 1
ATOM 1452 N N . GLY A 1 190 ? -6.303 13.022 18.252 1.00 86.44 190 GLY A N 1
ATOM 1453 C CA . GLY A 1 190 ? -7.126 11.858 18.558 1.00 86.44 190 GLY A CA 1
ATOM 1454 C C . GLY A 1 190 ? -8.212 11.598 17.515 1.00 86.44 190 GLY A C 1
ATOM 1455 O O . GLY A 1 190 ? -9.212 10.967 17.851 1.00 86.44 190 GLY A O 1
ATOM 1456 N N . ALA A 1 191 ? -8.029 12.091 16.284 1.00 88.31 191 ALA A N 1
ATOM 1457 C CA . ALA A 1 191 ? -8.911 11.793 15.159 1.00 88.31 191 ALA A CA 1
ATOM 1458 C C . ALA A 1 191 ? -8.901 10.296 14.826 1.00 88.31 191 ALA A C 1
ATOM 1460 O O . ALA A 1 191 ? -9.918 9.765 14.405 1.00 88.31 191 ALA A O 1
ATOM 1461 N N . VAL A 1 192 ? -7.771 9.619 15.063 1.00 91.56 192 VAL A N 1
ATOM 1462 C CA . VAL A 1 192 ? -7.614 8.162 14.949 1.00 91.56 192 VAL A CA 1
ATOM 1463 C C . VAL A 1 192 ? -7.128 7.568 16.269 1.00 91.56 192 VAL A C 1
ATOM 1465 O O . VAL A 1 192 ? -6.480 8.247 17.068 1.00 91.56 192 VAL A O 1
ATOM 1468 N N . ARG A 1 193 ? -7.413 6.283 16.506 1.00 91.62 193 ARG A N 1
ATOM 1469 C CA . ARG A 1 193 ? -6.958 5.569 17.713 1.00 91.62 193 ARG A CA 1
ATOM 1470 C C . ARG A 1 193 ? -5.449 5.336 17.696 1.00 91.62 193 ARG A C 1
ATOM 1472 O O . ARG A 1 193 ? -4.779 5.508 18.712 1.00 91.62 193 ARG A O 1
ATOM 1479 N N . ALA A 1 194 ? -4.957 4.864 16.558 1.00 94.25 194 ALA A N 1
ATOM 1480 C CA . ALA A 1 194 ? -3.573 4.475 16.353 1.00 94.25 194 ALA A CA 1
ATOM 1481 C C . ALA A 1 194 ? -3.240 4.519 14.863 1.00 94.25 194 ALA A C 1
ATOM 1483 O O . ALA A 1 194 ? -4.129 4.501 14.005 1.00 94.25 194 ALA A O 1
ATOM 1484 N N . ALA A 1 195 ? -1.950 4.516 14.560 1.00 95.69 195 ALA A N 1
ATOM 1485 C CA . ALA A 1 195 ? -1.465 4.334 13.210 1.00 95.69 195 ALA A CA 1
ATOM 1486 C C . ALA A 1 195 ? -0.248 3.421 13.206 1.00 95.69 195 ALA A C 1
ATOM 1488 O O . ALA A 1 195 ? 0.586 3.501 14.103 1.00 95.69 195 ALA A O 1
ATOM 1489 N N . ILE A 1 196 ? -0.158 2.571 12.189 1.00 96.75 196 ILE A N 1
ATOM 1490 C CA . ILE A 1 196 ? 0.887 1.563 12.058 1.00 96.75 196 ILE A CA 1
ATOM 1491 C C . ILE A 1 196 ? 1.496 1.676 10.668 1.00 96.75 196 ILE A C 1
ATOM 1493 O O . ILE A 1 196 ? 0.788 1.578 9.660 1.00 96.75 196 ILE A O 1
ATOM 1497 N N . ILE A 1 197 ? 2.807 1.891 10.615 1.00 95.12 197 ILE A N 1
ATOM 1498 C CA . ILE A 1 197 ? 3.554 2.091 9.373 1.00 95.12 197 ILE A CA 1
ATOM 1499 C C . ILE A 1 197 ? 4.508 0.921 9.091 1.00 95.12 197 ILE A C 1
ATOM 1501 O O . ILE A 1 197 ? 5.104 0.368 10.017 1.00 95.12 197 ILE A O 1
ATOM 1505 N N . PRO A 1 198 ? 4.681 0.517 7.822 1.00 94.06 198 PRO A N 1
ATOM 1506 C CA . PRO A 1 198 ? 5.643 -0.516 7.479 1.00 94.06 198 PRO A CA 1
ATOM 1507 C C . PRO A 1 198 ? 7.059 0.027 7.643 1.00 94.06 198 PRO A C 1
ATOM 1509 O O . PRO A 1 198 ? 7.364 1.128 7.184 1.00 94.06 198 PRO A O 1
ATOM 1512 N N . ILE A 1 199 ? 7.942 -0.780 8.215 1.00 91.62 199 ILE A N 1
ATOM 1513 C CA . ILE A 1 199 ? 9.386 -0.571 8.165 1.00 91.62 199 ILE A CA 1
ATOM 1514 C C . ILE A 1 199 ? 10.035 -1.751 7.455 1.00 91.62 199 ILE A C 1
ATOM 1516 O O . ILE A 1 199 ? 9.679 -2.910 7.671 1.00 91.62 199 ILE A O 1
ATOM 1520 N N . GLU A 1 200 ? 10.996 -1.467 6.585 1.00 84.06 200 GLU A N 1
ATOM 1521 C CA . GLU A 1 200 ? 11.789 -2.527 5.979 1.00 84.06 200 GLU A CA 1
ATOM 1522 C C . GLU A 1 200 ? 12.685 -3.137 7.052 1.00 84.06 200 GLU A C 1
ATOM 1524 O O . GLU A 1 200 ? 13.443 -2.432 7.722 1.00 84.06 200 GLU A O 1
ATOM 1529 N N . LYS A 1 201 ? 12.602 -4.458 7.228 1.00 78.12 201 LYS A N 1
ATOM 1530 C CA . LYS A 1 201 ? 13.525 -5.137 8.132 1.00 78.12 201 LYS A CA 1
ATOM 1531 C C . LYS A 1 201 ? 14.926 -5.064 7.508 1.00 78.12 201 LYS A C 1
ATOM 1533 O O . LYS A 1 201 ? 15.071 -5.476 6.349 1.00 78.12 201 LYS A O 1
ATOM 1538 N N . PRO A 1 202 ? 15.955 -4.577 8.227 1.00 58.72 202 PRO A N 1
ATOM 1539 C CA . PRO A 1 202 ? 17.321 -4.684 7.740 1.00 58.72 202 PRO A CA 1
ATOM 1540 C C . PRO A 1 202 ? 17.633 -6.168 7.536 1.00 58.72 202 PRO A C 1
ATOM 1542 O O . PRO A 1 202 ? 17.314 -6.995 8.395 1.00 58.72 202 PRO A O 1
ATOM 1545 N N . SER A 1 203 ? 18.190 -6.524 6.376 1.00 50.41 203 SER A N 1
ATOM 1546 C CA . SER A 1 203 ? 18.642 -7.895 6.144 1.00 50.41 203 SER A CA 1
ATOM 1547 C C . SER A 1 203 ? 19.667 -8.246 7.214 1.00 50.41 203 SER A C 1
ATOM 1549 O O . SER A 1 203 ? 20.721 -7.622 7.295 1.00 50.41 203 SER A O 1
ATOM 1551 N N . ALA A 1 204 ? 19.343 -9.233 8.044 1.00 50.00 204 ALA A N 1
ATOM 1552 C CA . ALA A 1 204 ? 20.308 -9.865 8.923 1.00 50.00 204 ALA A CA 1
ATOM 1553 C C . ALA A 1 204 ? 21.212 -10.750 8.056 1.00 50.00 204 ALA A C 1
ATOM 1555 O O . ALA A 1 204 ? 21.010 -11.951 8.020 1.00 50.00 204 ALA A O 1
ATOM 1556 N N . GLU A 1 205 ? 22.118 -10.142 7.289 1.00 44.59 205 GLU A N 1
ATOM 1557 C CA . GLU A 1 205 ? 23.185 -10.827 6.551 1.00 44.59 205 GLU A CA 1
ATOM 1558 C C . GLU A 1 205 ? 24.230 -9.800 6.081 1.00 44.59 205 GLU A C 1
ATOM 1560 O O . GLU A 1 205 ? 24.150 -9.230 4.995 1.00 44.59 205 GLU A O 1
ATOM 1565 N N . ALA A 1 206 ? 25.178 -9.529 6.979 1.00 38.31 206 ALA A N 1
ATOM 1566 C CA . ALA A 1 206 ? 26.558 -9.133 6.699 1.00 38.31 206 ALA A CA 1
ATOM 1567 C C . ALA A 1 206 ? 27.369 -9.335 7.996 1.00 38.31 206 ALA A C 1
ATOM 1569 O O . ALA A 1 206 ? 27.723 -8.377 8.685 1.00 38.31 206 ALA A O 1
ATOM 1570 N N . GLN A 1 207 ? 27.581 -10.599 8.370 1.00 32.88 207 GLN A N 1
ATOM 1571 C CA . GLN A 1 207 ? 28.711 -11.036 9.194 1.00 32.88 207 GLN A CA 1
ATOM 1572 C C . GLN A 1 207 ? 29.402 -12.177 8.463 1.00 32.88 207 GLN A C 1
ATOM 1574 O O . GLN A 1 207 ? 28.664 -13.039 7.935 1.00 32.88 207 GLN A O 1
#

Nearest PDB structures (foldseek):
  1wp9-assembly2_B  TM=5.946E-01  e=3.151E-03  Pyrococcus furiosus DSM 3638
  2fsg-assembly1_A  TM=6.057E-01  e=5.082E-03  Escherichia coli
  6jtz-assembly1_A  TM=6.261E-01  e=1.041E-02  Homo sapiens
  4tmu-assembly1_A  TM=4.407E-01  e=1.173E-02  Cronobacter sakazakii ATCC BAA-894
  8h5z-assembly2_A  TM=6.595E-01  e=3.985E-01  Escherichia coli K-12

Secondary structure (DSSP, 8-state):
------SS-EEEEE---HHHHHHHHHHHHHTT-TT---SHHHHHHHHHHHHHHHTTS-GGGHHHHHHHHHHHHHHHT--S-HHHHHHHHHHHHHTTTS-EEEEE-S-HHHHHHHHHHHHHTT--EE---TT-------SS-TTPPPPEEEEEGGG--TT-TTTTTPEEEESS---SHHHHHHHHHHHHTTSSSEEEEEEEPPPS---

Foldseek 3Di:
DDADQDLDAAEWEFADDPLNVVLQVLLCVLLVPPLSPPDLLSSLVSLVVLLVVCVVDDPVCPVSNVSSVVSNVSSVPDDDGSLLVRLLVVCVVQLVQAEEEEEEAPDPSRLCVSCVSCVVVVQHEDEPDVPDPVPPPPDDDPPDGHHYYYDYLVSDDLPDPNQQAYEYEYSAADRDPVSVVVQSVSSVVNSHRHYYHYDYDPPPDDD